Protein 6BN0 (pdb70)

Sequence (311 aa):
QPYNPCKPQEVIDTKCMGPKDCLYPNPDSCTTYIQCVPLDEVGNAKPVVKPCPKGLQWNDNVGKKWCDYPNLSTCPVKTQPYNPCKPQEVIDTKCMMGPKDCLYPNPDSCTTYIQCVPLDEVGNNAKPVVKPCPKGLQWNDNVGKKWCDYPNLSTCPVQPYNPCKPQEVIDTKCMGPKDCLYPNPDSCTTYIQCVPLDEVGNAKPVVKPCPKGLQWNDNVGKKWCDYPNLSTCPVKTPYNPCKPQEVIDTKCMMGPKDCLYPNPDSCTTYIQCVPLDEVGNAKPVVKPCPKGLQWNDNVGKKWCDYPNLSTCPV

Structure (mmCIF, N/CA/C/O backbone):
data_6BN0
#
_entry.id   6BN0
#
_cell.length_a   39.864
_cell.length_b   41.081
_cell.length_c   121.365
_cell.angle_alpha   90.000
_cell.angle_beta   97.870
_cell.angle_gamma   90.000
#
_symmetry.space_group_name_H-M   'P 1 21 1'
#
loop_
_entity.id
_entity.type
_entity.pdbx_description
1 polymer 'Race-specific elicitor A4'
2 branched 2-acetamido-2-deoxy-beta-D-glucopyranose-(1-4)-2-acetamido-2-deoxy-beta-D-glucopyranose-(1-4)-2-acetamido-2-deoxy-beta-D-glucopyranose-(1-4)-2-acetamido-2-deoxy-beta-D-glucopyranose-(1-4)-2-acetamido-2-deoxy-beta-D-glucopyranose-(1-4)-2-acetamido-2-deoxy-beta-D-glucopyranose
3 non-polymer 'CHLORIDE ION'
4 water water
#
loop_
_atom_site.group_PDB
_atom_site.id
_atom_site.type_symbol
_atom_site.label_atom_id
_atom_site.label_alt_id
_atom_site.label_comp_id
_atom_site.label_asym_id
_atom_site.label_entity_id
_atom_site.label_seq_id
_atom_site.pdbx_PDB_ins_code
_atom_site.Cartn_x
_atom_site.Cartn_y
_atom_site.Cartn_z
_atom_site.occupancy
_atom_site.B_iso_or_equiv
_atom_site.auth_seq_id
_atom_site.auth_comp_id
_atom_site.auth_asym_id
_atom_site.auth_atom_id
_atom_site.pdbx_PDB_model_num
ATOM 1 N N . GLN A 1 1 ? 15.556 -10.729 -26.163 1.00 98.63 35 GLN A N 1
ATOM 2 C CA . GLN A 1 1 ? 15.749 -9.725 -25.123 1.00 90.92 35 GLN A CA 1
ATOM 3 C C . GLN A 1 1 ? 14.738 -8.551 -25.253 1.00 78.45 35 GLN A C 1
ATOM 4 O O . GLN A 1 1 ? 14.022 -8.260 -24.297 1.00 86.26 35 GLN A O 1
ATOM 10 N N . PRO A 1 2 ? 14.645 -7.891 -26.411 1.00 63.28 36 PRO A N 1
ATOM 11 C CA . PRO A 1 2 ? 13.590 -6.890 -26.595 1.00 53.42 36 PRO A CA 1
ATOM 12 C C . PRO A 1 2 ? 12.280 -7.510 -27.065 1.00 41.40 36 PRO A C 1
ATOM 13 O O . PRO A 1 2 ? 12.230 -8.627 -27.590 1.00 40.45 36 PRO A O 1
ATOM 17 N N . TYR A 1 3 ? 11.210 -6.751 -26.856 1.00 36.38 37 TYR A N 1
ATOM 18 C CA . TYR A 1 3 ? 9.901 -7.121 -27.372 1.00 33.76 37 TYR A CA 1
ATOM 19 C C . TYR A 1 3 ? 9.987 -7.332 -28.877 1.00 36.12 37 TYR A C 1
ATOM 20 O O . TYR A 1 3 ? 10.564 -6.515 -29.587 1.00 37.85 37 TYR A O 1
ATOM 29 N N . ASN A 1 4 ? 9.436 -8.438 -29.375 1.00 30.69 38 ASN A N 1
ATOM 30 C CA . ASN A 1 4 ? 9.614 -8.796 -30.788 1.00 30.24 38 ASN A CA 1
ATOM 31 C C . ASN A 1 4 ? 8.414 -9.593 -31.287 1.00 31.18 38 ASN A C 1
ATOM 32 O O . ASN A 1 4 ? 8.342 -10.817 -31.096 1.00 32.30 38 ASN A O 1
ATOM 37 N N . PRO A 1 5 ? 7.437 -8.931 -31.905 1.00 26.08 39 PRO A N 1
ATOM 38 C CA . PRO A 1 5 ? 6.207 -9.616 -32.336 1.00 26.39 39 PRO A CA 1
ATOM 39 C C . PRO A 1 5 ? 6.287 -10.188 -33.747 1.00 28.87 39 PRO A C 1
ATOM 40 O O . PRO A 1 5 ? 5.248 -10.582 -34.287 1.00 28.75 39 PRO A O 1
ATOM 44 N N . CYS A 1 6 ? 7.474 -10.205 -34.351 1.00 29.06 40 CYS A N 1
ATOM 45 C CA . CYS A 1 6 ? 7.664 -10.625 -35.755 1.00 33.01 40 CYS A CA 1
ATOM 46 C C . CYS A 1 6 ? 7.483 -12.128 -35.850 1.00 30.63 40 CYS A C 1
ATOM 47 O O . CYS A 1 6 ? 8.357 -12.894 -35.448 1.00 35.24 40 CYS A O 1
ATOM 50 N N . LYS A 1 7 ? 6.340 -12.574 -36.342 1.00 30.54 41 LYS A N 1
ATOM 51 C CA . LYS A 1 7 ? 6.108 -14.019 -36.413 1.00 30.45 41 LYS A CA 1
ATOM 52 C C . LYS A 1 7 ? 6.923 -14.646 -37.535 1.00 34.73 41 LYS A C 1
ATOM 53 O O . LYS A 1 7 ? 6.831 -14.208 -38.684 1.00 30.44 41 LYS A O 1
ATOM 59 N N . PRO A 1 8 ? 7.710 -15.672 -37.241 1.00 35.65 42 PRO A N 1
ATOM 60 C CA . PRO A 1 8 ? 8.625 -16.240 -38.240 1.00 37.23 42 PRO A CA 1
ATOM 61 C C . PRO A 1 8 ? 7.973 -16.648 -39.552 1.00 37.72 42 PRO A C 1
ATOM 62 O O . PRO A 1 8 ? 8.552 -16.435 -40.618 1.00 36.29 42 PRO A O 1
ATOM 66 N N . GLN A 1 9 ? 6.802 -17.284 -39.498 1.00 39.87 43 GLN A N 1
ATOM 67 C CA . GLN A 1 9 ? 6.158 -17.714 -40.729 1.00 44.17 43 GLN A CA 1
ATOM 68 C C . GLN A 1 9 ? 5.765 -16.519 -41.580 1.00 38.67 43 GLN A C 1
ATOM 69 O O . GLN A 1 9 ? 5.786 -16.592 -42.820 1.00 39.01 43 GLN A O 1
ATOM 75 N N . GLU A 1 10 ? 5.340 -15.431 -40.932 1.00 32.93 44 GLU A N 1
ATOM 76 C CA . GLU A 1 10 ? 5.025 -14.221 -41.687 1.00 35.01 44 GLU A CA 1
ATOM 77 C C . GLU A 1 10 ? 6.285 -13.676 -42.332 1.00 35.63 44 GLU A C 1
ATOM 78 O O . GLU A 1 10 ? 6.267 -13.259 -43.497 1.00 36.06 44 GLU A O 1
ATOM 84 N N . VAL A 1 11 ? 7.413 -13.761 -41.624 1.00 31.41 45 VAL A N 1
ATOM 85 C CA . VAL A 1 11 ? 8.662 -13.262 -42.189 1.00 33.91 45 VAL A CA 1
ATOM 86 C C . VAL A 1 11 ? 9.095 -14.120 -43.373 1.00 38.04 45 VAL A C 1
ATOM 87 O O . VAL A 1 11 ? 9.454 -13.603 -44.436 1.00 39.67 45 VAL A O 1
ATOM 91 N N . ILE A 1 12 ? 9.024 -15.444 -43.227 1.00 34.04 46 ILE A N 1
ATOM 92 C CA . ILE A 1 12 ? 9.448 -16.343 -44.295 1.00 39.36 46 ILE A CA 1
ATOM 93 C C . ILE A 1 12 ? 8.537 -16.206 -45.516 1.00 41.01 46 ILE A C 1
ATOM 94 O O . ILE A 1 12 ? 8.990 -16.275 -46.662 1.00 47.44 46 ILE A O 1
ATOM 99 N N . ASP A 1 13 ? 7.237 -16.067 -45.294 1.00 39.37 47 ASP A N 1
ATOM 100 C CA . ASP A 1 13 ? 6.291 -16.135 -46.395 1.00 42.20 47 ASP A CA 1
ATOM 101 C C . ASP A 1 13 ? 6.322 -14.864 -47.230 1.00 43.23 47 ASP A C 1
ATOM 102 O O . ASP A 1 13 ? 6.317 -14.924 -48.463 1.00 44.11 47 ASP A O 1
ATOM 107 N N . THR A 1 14 ? 6.337 -13.700 -46.575 1.00 35.51 48 THR A N 1
ATOM 108 C CA . THR A 1 14 ? 6.193 -12.428 -47.264 1.00 39.81 48 THR A CA 1
ATOM 109 C C . THR A 1 14 ? 7.518 -11.744 -47.526 1.00 39.24 48 THR A C 1
ATOM 110 O O . THR A 1 14 ? 7.570 -10.839 -48.367 1.00 40.23 48 THR A O 1
ATOM 114 N N . LYS A 1 15 ? 8.571 -12.155 -46.812 1.00 35.11 49 LYS A N 1
ATOM 115 C CA . LYS A 1 15 ? 9.874 -11.488 -46.801 1.00 36.46 49 LYS A CA 1
ATOM 116 C C . LYS A 1 15 ? 9.732 -10.020 -46.396 1.00 34.38 49 LYS A C 1
ATOM 117 O O . LYS A 1 15 ? 10.623 -9.208 -46.675 1.00 38.67 49 LYS A O 1
ATOM 123 N N . CYS A 1 16 ? 8.617 -9.697 -45.738 1.00 35.45 50 CYS A N 1
ATOM 124 C CA . CYS A 1 16 ? 8.281 -8.348 -45.262 1.00 33.52 50 CYS A CA 1
ATOM 125 C C . CYS A 1 16 ? 8.332 -7.305 -46.380 1.00 33.39 50 CYS A C 1
ATOM 126 O O . CYS A 1 16 ? 8.588 -6.119 -46.130 1.00 32.92 50 CYS A O 1
ATOM 129 N N . MET A 1 17 ? 8.038 -7.736 -47.612 1.00 30.10 51 MET A N 1
ATOM 130 C CA . MET A 1 17 ? 8.185 -6.910 -48.803 1.00 34.35 51 MET A CA 1
ATOM 131 C C . MET A 1 17 ? 6.945 -6.092 -49.146 1.00 36.42 51 MET A C 1
ATOM 132 O O . MET A 1 17 ? 7.083 -4.986 -49.674 1.00 40.53 51 MET A O 1
ATOM 137 N N . GLY A 1 18 ? 5.755 -6.608 -48.894 1.00 29.39 52 GLY A N 1
ATOM 138 C CA . GLY A 1 18 ? 4.531 -5.966 -49.333 1.00 31.20 52 GLY A CA 1
ATOM 139 C C . GLY A 1 18 ? 4.072 -4.861 -48.383 1.00 35.26 52 GLY A C 1
ATOM 140 O O . GLY A 1 18 ? 4.580 -4.685 -47.274 1.00 33.29 52 GLY A O 1
ATOM 141 N N . PRO A 1 19 ? 3.086 -4.089 -48.843 1.00 35.19 53 PRO A N 1
ATOM 142 C CA . PRO A 1 19 ? 2.700 -2.848 -48.133 1.00 29.41 53 PRO A CA 1
ATOM 143 C C . PRO A 1 19 ? 2.029 -3.087 -46.808 1.00 29.35 53 PRO A C 1
ATOM 144 O O . PRO A 1 19 ? 1.950 -2.142 -46.006 1.00 31.66 53 PRO A O 1
ATOM 148 N N . LYS A 1 20 ? 1.529 -4.304 -46.544 1.00 31.45 54 LYS A N 1
ATOM 149 C CA . LYS A 1 20 ? 0.966 -4.626 -45.229 1.00 31.78 54 LYS A CA 1
ATOM 150 C C . LYS A 1 20 ? 1.719 -5.737 -44.496 1.00 31.34 54 LYS A C 1
ATOM 151 O O . LYS A 1 20 ? 1.213 -6.255 -43.492 1.00 32.94 54 LYS A O 1
ATOM 157 N N . ASP A 1 21 ? 2.909 -6.104 -44.942 1.00 28.74 55 ASP A N 1
ATOM 158 C CA . ASP A 1 21 ? 3.584 -7.299 -44.454 1.00 29.44 55 ASP A CA 1
ATOM 159 C C . ASP A 1 21 ? 4.415 -6.987 -43.211 1.00 29.13 55 ASP A C 1
ATOM 160 O O . ASP A 1 21 ? 5.194 -6.028 -43.202 1.00 28.82 55 ASP A O 1
ATOM 165 N N . CYS A 1 22 ? 4.305 -7.842 -42.181 1.00 27.46 56 CYS A N 1
ATOM 166 C CA . CYS A 1 22 ? 5.184 -7.772 -41.012 1.00 29.16 56 CYS A CA 1
ATOM 167 C C . CYS A 1 22 ? 5.033 -6.452 -40.259 1.00 27.50 56 CYS A C 1
ATOM 168 O O . CYS A 1 22 ? 6.023 -5.897 -39.780 1.00 31.53 56 CYS A O 1
ATOM 171 N N . LEU A 1 23 ? 3.803 -5.941 -40.165 1.00 30.48 57 LEU A N 1
ATOM 172 C CA . LEU A 1 23 ? 3.498 -4.727 -39.399 1.00 28.01 57 LEU A CA 1
ATOM 173 C C . LEU A 1 23 ? 2.615 -5.081 -38.220 1.00 27.21 57 LEU A C 1
ATOM 174 O O . LEU A 1 23 ? 1.581 -5.738 -38.395 1.00 23.71 57 LEU A O 1
ATOM 179 N N . TYR A 1 24 ? 2.989 -4.608 -37.023 1.00 25.25 58 TYR A N 1
ATOM 180 C CA . TYR A 1 24 ? 2.359 -5.053 -35.782 1.00 22.63 58 TYR A CA 1
ATOM 181 C C . TYR A 1 24 ? 2.127 -3.860 -34.868 1.00 21.46 58 TYR A C 1
ATOM 182 O O . TYR A 1 24 ? 2.804 -2.833 -34.998 1.00 23.91 58 TYR A O 1
ATOM 191 N N . PRO A 1 25 ? 1.212 -3.978 -33.909 1.00 26.31 59 PRO A N 1
ATOM 192 C CA . PRO A 1 25 ? 1.050 -2.883 -32.943 1.00 26.05 59 PRO A CA 1
ATOM 193 C C . PRO A 1 25 ? 2.315 -2.716 -32.108 1.00 33.12 59 PRO A C 1
ATOM 194 O O . PRO A 1 25 ? 3.043 -3.683 -31.840 1.00 32.06 59 PRO A O 1
ATOM 198 N N . ASN A 1 26 ? 2.560 -1.477 -31.667 1.00 26.92 60 ASN A N 1
ATOM 199 C CA . ASN A 1 26 ? 3.552 -1.231 -30.632 1.00 31.21 60 ASN A CA 1
ATOM 200 C C . ASN A 1 26 ? 2.845 -1.190 -29.275 1.00 31.19 60 ASN A C 1
ATOM 201 O O . ASN A 1 26 ? 2.003 -0.301 -29.069 1.00 34.32 60 ASN A O 1
ATOM 206 N N . PRO A 1 27 ? 3.134 -2.093 -28.324 1.00 36.01 61 PRO A N 1
ATOM 207 C CA . PRO A 1 27 ? 2.420 -2.051 -27.030 1.00 39.67 61 PRO A CA 1
ATOM 208 C C . PRO A 1 27 ? 2.558 -0.745 -26.280 1.00 40.98 61 PRO A C 1
ATOM 209 O O . PRO A 1 27 ? 1.687 -0.430 -25.458 1.00 50.06 61 PRO A O 1
ATOM 213 N N . ASP A 1 28 ? 3.643 0.000 -26.490 1.00 36.58 62 ASP A N 1
ATOM 214 C CA . ASP A 1 28 ? 3.871 1.204 -25.695 1.00 48.79 62 ASP A CA 1
ATOM 215 C C . ASP A 1 28 ? 3.049 2.395 -26.162 1.00 36.31 62 ASP A C 1
ATOM 216 O O . ASP A 1 28 ? 2.878 3.363 -25.402 1.00 38.52 62 ASP A O 1
ATOM 221 N N . SER A 1 29 ? 2.554 2.371 -27.399 1.00 33.00 63 SER A N 1
ATOM 222 C CA . SER A 1 29 ? 2.057 3.628 -27.924 1.00 35.19 63 SER A CA 1
ATOM 223 C C . SER A 1 29 ? 1.156 3.357 -29.123 1.00 35.32 63 SER A C 1
ATOM 224 O O . SER A 1 29 ? 1.390 2.425 -29.879 1.00 32.58 63 SER A O 1
ATOM 227 N N . CYS A 1 30 ? 0.084 4.134 -29.221 1.00 35.95 64 CYS A N 1
ATOM 228 C CA . CYS A 1 30 ? -0.881 4.011 -30.301 1.00 30.29 64 CYS A CA 1
ATOM 229 C C . CYS A 1 30 ? -0.492 4.799 -31.544 1.00 32.30 64 CYS A C 1
ATOM 230 O O . CYS A 1 30 ? -1.134 4.644 -32.573 1.00 32.59 64 CYS A O 1
ATOM 233 N N . THR A 1 31 ? 0.509 5.662 -31.461 1.00 32.72 65 THR A N 1
ATOM 234 C CA . THR A 1 31 ? 0.890 6.480 -32.620 1.00 32.00 65 THR A CA 1
ATOM 235 C C . THR A 1 31 ? 2.148 5.958 -33.307 1.00 26.96 65 THR A C 1
ATOM 236 O O . THR A 1 31 ? 2.807 6.693 -34.029 1.00 30.06 65 THR A O 1
ATOM 240 N N . THR A 1 32 ? 2.521 4.714 -33.042 1.00 26.07 66 THR A N 1
ATOM 241 C CA . THR A 1 32 ? 3.650 4.081 -33.692 1.00 28.62 66 THR A CA 1
ATOM 242 C C . THR A 1 32 ? 3.215 2.667 -34.021 1.00 27.36 66 THR A C 1
ATOM 243 O O . THR A 1 32 ? 2.119 2.237 -33.648 1.00 26.85 66 THR A O 1
ATOM 247 N N . TYR A 1 33 ? 4.054 1.965 -34.782 1.00 28.56 67 TYR A N 1
ATOM 248 C CA . TYR A 1 33 ? 3.820 0.550 -35.035 1.00 24.61 67 TYR A CA 1
ATOM 249 C C . TYR A 1 33 ? 5.196 -0.104 -35.120 1.00 26.18 67 TYR A C 1
ATOM 250 O O . TYR A 1 33 ? 6.226 0.579 -35.080 1.00 26.56 67 TYR A O 1
ATOM 259 N N . ILE A 1 34 ? 5.220 -1.434 -35.203 1.00 24.64 68 ILE A N 1
ATOM 260 C CA . ILE A 1 34 ? 6.469 -2.184 -35.288 1.00 23.02 68 ILE A CA 1
ATOM 261 C C . ILE A 1 34 ? 6.529 -2.798 -36.684 1.00 26.14 68 ILE A C 1
ATOM 262 O O . ILE A 1 34 ? 5.556 -3.412 -37.144 1.00 27.40 68 ILE A O 1
ATOM 267 N N . GLN A 1 35 ? 7.656 -2.596 -37.363 1.00 29.37 69 GLN A N 1
ATOM 268 C CA . GLN A 1 35 ? 7.928 -3.176 -38.676 1.00 27.20 69 GLN A CA 1
ATOM 269 C C . GLN A 1 35 ? 9.140 -4.095 -38.544 1.00 26.73 69 GLN A C 1
ATOM 270 O O . GLN A 1 35 ? 10.129 -3.744 -37.882 1.00 28.73 69 GLN A O 1
ATOM 276 N N . CYS A 1 36 ? 9.045 -5.282 -39.120 1.00 29.36 70 CYS A N 1
ATOM 277 C CA . CYS A 1 36 ? 10.086 -6.300 -38.987 1.00 31.86 70 CYS A CA 1
ATOM 278 C C . CYS A 1 36 ? 11.059 -6.234 -40.165 1.00 31.49 70 CYS A C 1
ATOM 279 O O . CYS A 1 36 ? 10.638 -6.137 -41.315 1.00 29.64 70 CYS A O 1
ATOM 282 N N . VAL A 1 37 ? 12.351 -6.289 -39.876 1.00 27.98 71 VAL A N 1
ATOM 283 C CA . VAL A 1 37 ? 13.369 -6.328 -40.917 1.00 36.96 71 VAL A CA 1
ATOM 284 C C . VAL A 1 37 ? 13.954 -7.735 -40.926 1.00 36.23 71 VAL A C 1
ATOM 285 O O . VAL A 1 37 ? 14.595 -8.141 -39.952 1.00 37.30 71 VAL A O 1
ATOM 289 N N . PRO A 1 38 ? 13.793 -8.503 -42.002 1.00 32.72 72 PRO A N 1
ATOM 290 C CA . PRO A 1 38 ? 14.341 -9.874 -42.011 1.00 33.61 72 PRO A CA 1
ATOM 291 C C . PRO A 1 38 ? 15.841 -9.886 -41.796 1.00 43.75 72 PRO A C 1
ATOM 292 O O . PRO A 1 38 ? 16.561 -9.041 -42.317 1.00 49.01 72 PRO A O 1
ATOM 296 N N . LEU A 1 39 ? 16.315 -10.837 -40.990 1.00 47.52 73 LEU A N 1
ATOM 297 C CA . LEU A 1 39 ? 17.742 -10.969 -40.743 1.00 50.17 73 LEU A CA 1
ATOM 298 C C . LEU A 1 39 ? 18.343 -12.205 -41.376 1.00 53.90 73 LEU A C 1
ATOM 299 O O . LEU A 1 39 ? 19.567 -12.274 -41.511 1.00 58.00 73 LEU A O 1
ATOM 304 N N . ASP A 1 40 ? 17.521 -13.165 -41.778 1.00 56.52 74 ASP A N 1
ATOM 305 C CA . ASP A 1 40 ? 18.016 -14.405 -42.362 1.00 60.77 74 ASP A CA 1
ATOM 306 C C . ASP A 1 40 ? 16.858 -15.116 -43.050 1.00 57.19 74 ASP A C 1
ATOM 307 O O . ASP A 1 40 ? 15.717 -14.642 -43.052 1.00 61.58 74 ASP A O 1
ATOM 312 N N . GLU A 1 41 ? 17.160 -16.295 -43.588 1.00 61.24 75 GLU A N 1
ATOM 313 C CA . GLU A 1 41 ? 16.211 -17.089 -44.352 1.00 67.55 75 GLU A CA 1
ATOM 314 C C . GLU A 1 41 ? 15.228 -17.862 -43.481 1.00 68.80 75 GLU A C 1
ATOM 315 O O . GLU A 1 41 ? 14.253 -18.398 -44.012 1.00 75.94 75 GLU A O 1
ATOM 321 N N . VAL A 1 42 ? 15.462 -17.947 -42.171 1.00 61.96 76 VAL A N 1
ATOM 322 C CA . VAL A 1 42 ? 14.703 -18.842 -41.309 1.00 59.46 76 VAL A CA 1
ATOM 323 C C . VAL A 1 42 ? 13.670 -18.088 -40.478 1.00 61.00 76 VAL A C 1
ATOM 324 O O . VAL A 1 42 ? 13.088 -18.659 -39.554 1.00 64.05 76 VAL A O 1
ATOM 328 N N . GLY A 1 43 ? 13.416 -16.825 -40.796 1.00 50.34 77 GLY A N 1
ATOM 329 C CA . GLY A 1 43 ? 12.301 -16.119 -40.209 1.00 45.83 77 GLY A CA 1
ATOM 330 C C . GLY A 1 43 ? 12.655 -15.184 -39.078 1.00 42.58 77 GLY A C 1
ATOM 331 O O . GLY A 1 43 ? 11.752 -14.554 -38.517 1.00 46.96 77 GLY A O 1
ATOM 332 N N . ASN A 1 44 ? 13.929 -15.062 -38.724 1.00 43.56 78 ASN A N 1
ATOM 333 C CA . ASN A 1 44 ? 14.308 -14.108 -37.693 1.00 48.67 78 ASN A CA 1
ATOM 334 C C . ASN A 1 44 ? 14.317 -12.702 -38.256 1.00 44.14 78 ASN A C 1
ATOM 335 O O . ASN A 1 44 ? 14.633 -12.482 -39.426 1.00 49.88 78 ASN A O 1
ATOM 340 N N . ALA A 1 45 ? 13.940 -11.743 -37.418 1.00 40.99 79 ALA A N 1
ATOM 341 C CA . ALA A 1 45 ? 13.782 -10.381 -37.872 1.00 34.19 79 ALA A CA 1
ATOM 342 C C . ALA A 1 45 ? 14.029 -9.424 -36.724 1.00 40.10 79 ALA A C 1
ATOM 343 O O . ALA A 1 45 ? 13.882 -9.773 -35.542 1.00 37.98 79 ALA A O 1
ATOM 345 N N . LYS A 1 46 ? 14.467 -8.232 -37.097 1.00 39.29 80 LYS A N 1
ATOM 346 C CA . LYS A 1 46 ? 14.696 -7.159 -36.147 1.00 43.94 80 LYS A CA 1
ATOM 347 C C . LYS A 1 46 ? 13.439 -6.306 -36.100 1.00 34.33 80 LYS A C 1
ATOM 348 O O . LYS A 1 46 ? 12.973 -5.860 -37.161 1.00 34.12 80 LYS A O 1
ATOM 354 N N . PRO A 1 47 ? 12.819 -6.130 -34.937 1.00 33.63 81 PRO A N 1
ATOM 355 C CA . PRO A 1 47 ? 11.663 -5.230 -34.838 1.00 33.44 81 PRO A CA 1
ATOM 356 C C . PRO A 1 47 ? 12.112 -3.780 -34.819 1.00 30.38 81 PRO A C 1
ATOM 357 O O . PRO A 1 47 ? 13.072 -3.426 -34.138 1.00 38.05 81 PRO A O 1
ATOM 361 N N . VAL A 1 48 ? 11.426 -2.934 -35.594 1.00 29.30 82 VAL A N 1
ATOM 362 C CA . VAL A 1 48 ? 11.762 -1.519 -35.698 1.00 30.18 82 VAL A CA 1
ATOM 363 C C . VAL A 1 48 ? 10.530 -0.693 -35.361 1.00 29.51 82 VAL A C 1
ATOM 364 O O . VAL A 1 48 ? 9.453 -0.912 -35.943 1.00 28.80 82 VAL A O 1
ATOM 368 N N . VAL A 1 49 ? 10.685 0.275 -34.445 1.00 31.49 83 VAL A N 1
ATOM 369 C CA . VAL A 1 49 ? 9.559 1.144 -34.118 1.00 29.53 83 VAL A CA 1
ATOM 370 C C . VAL A 1 49 ? 9.460 2.232 -35.160 1.00 26.44 83 VAL A C 1
ATOM 371 O O . VAL A 1 49 ? 10.452 2.922 -35.431 1.00 29.05 83 VAL A O 1
ATOM 375 N N . LYS A 1 50 ? 8.243 2.410 -35.740 1.00 27.52 84 LYS A N 1
ATOM 376 C CA . LYS A 1 50 ? 8.008 3.355 -36.854 1.00 26.30 84 LYS A CA 1
ATOM 377 C C . LYS A 1 50 ? 6.895 4.357 -36.515 1.00 32.51 84 LYS A C 1
ATOM 378 O O . LYS A 1 50 ? 5.893 3.983 -35.899 1.00 28.23 84 LYS A O 1
ATOM 384 N N . PRO A 1 51 ? 7.013 5.621 -36.909 1.00 31.24 85 PRO A N 1
ATOM 385 C CA . PRO A 1 51 ? 5.997 6.600 -36.485 1.00 28.70 85 PRO A CA 1
ATOM 386 C C . PRO A 1 51 ? 4.779 6.643 -37.403 1.00 31.55 85 PRO A C 1
ATOM 387 O O . PRO A 1 51 ? 4.879 6.511 -38.624 1.00 29.40 85 PRO A O 1
ATOM 391 N N . CYS A 1 52 ? 3.610 6.887 -36.820 1.00 25.43 86 CYS A N 1
ATOM 392 C CA . CYS A 1 52 ? 2.461 7.327 -37.622 1.00 28.30 86 CYS A CA 1
ATOM 393 C C . CYS A 1 52 ? 2.551 8.830 -37.896 1.00 31.58 86 CYS A C 1
ATOM 394 O O . CYS A 1 52 ? 3.255 9.562 -37.188 1.00 28.45 86 CYS A O 1
ATOM 397 N N . PRO A 1 53 ? 1.888 9.319 -38.953 1.00 26.60 87 PRO A N 1
ATOM 398 C CA . PRO A 1 53 ? 1.845 10.768 -39.179 1.00 32.40 87 PRO A CA 1
ATOM 399 C C . PRO A 1 53 ? 1.066 11.420 -38.060 1.00 34.30 87 PRO A C 1
ATOM 400 O O . PRO A 1 53 ? 0.349 10.748 -37.332 1.00 30.97 87 PRO A O 1
ATOM 404 N N . LYS A 1 54 ? 1.254 12.738 -37.919 1.00 30.05 88 LYS A N 1
ATOM 405 C CA . LYS A 1 54 ? 0.547 13.533 -36.930 1.00 29.62 88 LYS A CA 1
ATOM 406 C C . LYS A 1 54 ? -0.947 13.258 -36.947 1.00 32.28 88 LYS A C 1
ATOM 407 O O . LYS A 1 54 ? -1.589 13.330 -37.999 1.00 28.99 88 LYS A O 1
ATOM 413 N N . GLY A 1 55 ? -1.504 12.945 -35.773 1.00 27.42 89 GLY A N 1
ATOM 414 C CA . GLY A 1 55 ? -2.946 12.821 -35.623 1.00 29.24 89 GLY A CA 1
ATOM 415 C C . GLY A 1 55 ? -3.486 11.408 -35.822 1.00 31.00 89 GLY A C 1
ATOM 416 O O . GLY A 1 55 ? -4.664 11.159 -35.531 1.00 32.57 89 GLY A O 1
ATOM 417 N N . LEU A 1 56 ? -2.670 10.488 -36.312 1.00 25.77 90 LEU A N 1
ATOM 418 C CA . LEU A 1 56 ? -3.119 9.158 -36.703 1.00 26.46 90 LEU A CA 1
ATOM 419 C C . LEU A 1 56 ? -2.662 8.115 -35.696 1.00 29.30 90 LEU A C 1
ATOM 420 O O . LEU A 1 56 ? -1.696 8.312 -34.942 1.00 28.66 90 LEU A O 1
ATOM 425 N N . GLN A 1 57 ? -3.352 6.986 -35.724 1.00 24.47 91 GLN A N 1
ATOM 426 C CA . GLN A 1 57 ? -3.075 5.901 -34.787 1.00 28.93 91 GLN A CA 1
ATOM 427 C C . GLN A 1 57 ? -3.108 4.580 -35.546 1.00 32.02 91 GLN A C 1
ATOM 428 O O . GLN A 1 57 ? -3.779 4.473 -36.578 1.00 32.77 91 GLN A O 1
ATOM 434 N N . TRP A 1 58 ? -2.358 3.591 -35.038 1.00 23.80 92 TRP A N 1
ATOM 435 C CA . TRP A 1 58 ? -2.232 2.299 -35.712 1.00 23.41 92 TRP A CA 1
ATOM 436 C C . TRP A 1 58 ? -3.598 1.625 -35.837 1.00 32.63 92 TRP A C 1
ATOM 437 O O . TRP A 1 58 ? -4.342 1.523 -34.854 1.00 29.43 92 TRP A O 1
ATOM 448 N N . ASN A 1 59 ? -3.895 1.107 -37.032 1.00 28.67 93 ASN A N 1
ATOM 449 C CA . ASN A 1 59 ? -5.095 0.302 -37.297 1.00 29.44 93 ASN A CA 1
ATOM 450 C C . ASN A 1 59 ? -4.631 -1.118 -37.654 1.00 29.69 93 ASN A C 1
ATOM 451 O O . ASN A 1 59 ? -4.230 -1.398 -38.792 1.00 28.32 93 ASN A O 1
ATOM 456 N N . ASP A 1 60 ? -4.675 -2.008 -36.671 1.00 28.31 94 ASP A N 1
ATOM 457 C CA . ASP A 1 60 ? -4.193 -3.379 -36.811 1.00 28.10 94 ASP A CA 1
ATOM 458 C C . ASP A 1 60 ? -5.212 -4.299 -37.452 1.00 27.39 94 ASP A C 1
ATOM 459 O O . ASP A 1 60 ? -4.968 -5.510 -37.531 1.00 29.29 94 ASP A O 1
ATOM 464 N N . ASN A 1 61 ? -6.362 -3.787 -37.873 1.00 30.47 95 ASN A N 1
ATOM 465 C CA . ASN A 1 61 ? -7.395 -4.669 -38.414 1.00 32.93 95 ASN A CA 1
ATOM 466 C C . ASN A 1 61 ? -6.940 -5.352 -39.709 1.00 29.63 95 ASN A C 1
ATOM 467 O O . ASN A 1 61 ? -6.151 -4.815 -40.489 1.00 30.39 95 ASN A O 1
ATOM 472 N N . VAL A 1 62 ? -7.470 -6.548 -39.939 1.00 38.27 96 VAL A N 1
ATOM 473 C CA . VAL A 1 62 ? -7.203 -7.264 -41.177 1.00 40.73 96 VAL A CA 1
ATOM 474 C C . VAL A 1 62 ? -7.546 -6.381 -42.364 1.00 38.20 96 VAL A C 1
ATOM 475 O O . VAL A 1 62 ? -8.606 -5.746 -42.404 1.00 43.03 96 VAL A O 1
ATOM 479 N N . GLY A 1 63 ? -6.647 -6.326 -43.331 1.00 35.69 97 GLY A N 1
ATOM 480 C CA . GLY A 1 63 ? -6.913 -5.536 -44.508 1.00 34.60 97 GLY A CA 1
ATOM 481 C C . GLY A 1 63 ? -6.575 -4.075 -44.363 1.00 34.64 97 GLY A C 1
ATOM 482 O O . GLY A 1 63 ? -6.650 -3.334 -45.362 1.00 36.72 97 GLY A O 1
ATOM 483 N N . LYS A 1 64 ? -6.201 -3.639 -43.159 1.00 32.19 98 LYS A N 1
ATOM 484 C CA . LYS A 1 64 ? -5.795 -2.269 -42.894 1.00 30.37 98 LYS A CA 1
ATOM 485 C C . LYS A 1 64 ? -4.273 -2.215 -42.725 1.00 27.43 98 LYS A C 1
ATOM 486 O O . LYS A 1 64 ? -3.558 -1.967 -43.698 1.00 27.68 98 LYS A O 1
ATOM 492 N N . LYS A 1 65 ? -3.781 -2.432 -41.512 1.00 26.61 99 LYS A N 1
ATOM 493 C CA . LYS A 1 65 ? -2.340 -2.447 -41.216 1.00 27.66 99 LYS A CA 1
ATOM 494 C C . LYS A 1 65 ? -1.728 -1.144 -41.656 1.00 27.51 99 LYS A C 1
ATOM 495 O O . LYS A 1 65 ? -0.759 -1.082 -42.428 1.00 28.35 99 LYS A O 1
ATOM 501 N N . TRP A 1 66 ? -2.355 -0.076 -41.204 1.00 24.91 100 TRP A N 1
ATOM 502 C CA . TRP A 1 66 ? -1.896 1.242 -41.563 1.00 24.70 100 TRP A CA 1
ATOM 503 C C . TRP A 1 66 ? -2.292 2.219 -40.467 1.00 25.09 100 TRP A C 1
ATOM 504 O O . TRP A 1 66 ? -3.093 1.907 -39.578 1.00 25.88 100 TRP A O 1
ATOM 515 N N . CYS A 1 67 ? -1.717 3.424 -40.538 1.00 23.17 101 CYS A N 1
ATOM 516 C CA . CYS A 1 67 ? -2.110 4.492 -39.625 1.00 20.75 101 CYS A CA 1
ATOM 517 C C . CYS A 1 67 ? -3.439 5.112 -40.058 1.00 27.27 101 CYS A C 1
ATOM 518 O O . CYS A 1 67 ? -3.694 5.292 -41.254 1.00 26.98 101 CYS A O 1
ATOM 521 N N . ASP A 1 68 ? -4.301 5.429 -39.091 1.00 24.65 102 ASP A N 1
ATOM 522 C CA . ASP A 1 68 ? -5.706 5.750 -39.396 1.00 27.42 102 ASP A CA 1
ATOM 523 C C . ASP A 1 68 ? -6.205 6.820 -38.440 1.00 25.13 102 ASP A C 1
ATOM 524 O O . ASP A 1 68 ? -5.535 7.144 -37.451 1.00 27.04 102 ASP A O 1
ATOM 529 N N . TYR A 1 69 ? -7.396 7.372 -38.733 1.00 25.15 103 TYR A N 1
ATOM 530 C CA . TYR A 1 69 ? -7.991 8.310 -37.788 1.00 28.81 103 TYR A CA 1
ATOM 531 C C . TYR A 1 69 ? -8.279 7.584 -36.480 1.00 31.69 103 TYR A C 1
ATOM 532 O O . TYR A 1 69 ? -8.649 6.387 -36.493 1.00 30.75 103 TYR A O 1
ATOM 541 N N . PRO A 1 70 ? -8.150 8.272 -35.340 1.00 32.14 104 PRO A N 1
ATOM 542 C CA . PRO A 1 70 ? -8.348 7.588 -34.035 1.00 30.87 104 PRO A CA 1
ATOM 543 C C . PRO A 1 70 ? -9.652 6.834 -33.895 1.00 31.82 104 PRO A C 1
ATOM 544 O O . PRO A 1 70 ? -9.641 5.715 -33.368 1.00 35.70 104 PRO A O 1
ATOM 548 N N . ASN A 1 71 ? -10.773 7.377 -34.368 1.00 38.66 105 ASN A N 1
ATOM 549 C CA . ASN A 1 71 ? -12.031 6.650 -34.250 1.00 42.72 105 ASN A CA 1
ATOM 550 C C . ASN A 1 71 ? -12.062 5.353 -35.061 1.00 39.08 105 ASN A C 1
ATOM 551 O O . ASN A 1 71 ? -12.968 4.546 -34.863 1.00 41.95 105 ASN A O 1
ATOM 556 N N . LEU A 1 72 ? -11.104 5.114 -35.953 1.00 39.71 106 LEU A N 1
ATOM 557 C CA . LEU A 1 72 ? -11.030 3.860 -36.685 1.00 37.83 106 LEU A CA 1
ATOM 558 C C . LEU A 1 72 ? -9.848 3.013 -36.261 1.00 37.67 106 LEU A C 1
ATOM 559 O O . LEU A 1 72 ? -9.654 1.928 -36.813 1.00 39.94 106 LEU A O 1
ATOM 564 N N . SER A 1 73 ? -9.052 3.476 -35.314 1.00 35.41 107 SER A N 1
ATOM 565 C CA . SER A 1 73 ? -7.846 2.754 -34.965 1.00 32.59 107 SER A CA 1
ATOM 566 C C . SER A 1 73 ? -8.165 1.638 -33.989 1.00 35.73 107 SER A C 1
ATOM 567 O O . SER A 1 73 ? -9.250 1.576 -33.417 1.00 35.50 107 SER A O 1
ATOM 570 N N . THR A 1 74 ? -7.179 0.774 -33.765 1.00 37.04 108 THR A N 1
ATOM 571 C CA . THR A 1 74 ? -7.304 -0.298 -32.788 1.00 29.01 108 THR A CA 1
ATOM 572 C C . THR A 1 74 ? -6.607 0.063 -31.458 1.00 31.94 108 THR A C 1
ATOM 573 O O . THR A 1 74 ? -6.305 -0.814 -30.644 1.00 34.55 108 THR A O 1
ATOM 577 N N . CYS A 1 75 ? -6.357 1.335 -31.220 1.00 30.58 109 CYS A N 1
ATOM 578 C CA . CYS A 1 75 ? -5.835 1.764 -29.935 1.00 29.80 109 CYS A CA 1
ATOM 579 C C . CYS A 1 75 ? -6.734 1.199 -28.827 1.00 39.11 109 CYS A C 1
ATOM 580 O O . CYS A 1 75 ? -7.964 1.318 -28.917 1.00 34.74 109 CYS A O 1
ATOM 583 N N . PRO A 1 76 ? -6.174 0.565 -27.794 1.00 41.96 110 PRO A N 1
ATOM 584 C CA . PRO A 1 76 ? -7.022 0.087 -26.690 1.00 44.85 110 PRO A CA 1
ATOM 585 C C . PRO A 1 76 ? -7.615 1.204 -25.858 1.00 43.18 110 PRO A C 1
ATOM 586 O O . PRO A 1 76 ? -8.545 0.942 -25.091 1.00 45.43 110 PRO A O 1
ATOM 590 N N . VAL A 1 77 ? -7.102 2.421 -25.953 1.00 40.05 111 VAL A N 1
ATOM 591 C CA . VAL A 1 77 ? -7.617 3.568 -25.196 1.00 44.21 111 VAL A CA 1
ATOM 592 C C . VAL A 1 77 ? -8.672 4.278 -26.036 1.00 48.47 111 VAL A C 1
ATOM 593 O O . VAL A 1 77 ? -8.350 4.836 -27.093 1.00 51.01 111 VAL A O 1
ATOM 597 N N . LYS A 1 78 ? -9.933 4.284 -25.570 1.00 45.33 112 LYS A N 1
ATOM 598 C CA . LYS A 1 78 ? -11.027 4.775 -26.408 1.00 55.33 112 LYS A CA 1
ATOM 599 C C . LYS A 1 78 ? -12.056 5.574 -25.604 1.00 69.88 112 LYS A C 1
ATOM 600 O O . LYS A 1 78 ? -11.944 5.752 -24.385 1.00 67.29 112 LYS A O 1
ATOM 606 N N . THR A 1 79 ? -13.108 5.990 -26.320 1.00 86.95 113 THR A N 1
ATOM 607 C CA . THR A 1 79 ? -14.243 6.824 -25.866 1.00 86.45 113 THR A CA 1
ATOM 608 C C . THR A 1 79 ? -13.779 8.254 -25.686 1.00 86.93 113 THR A C 1
ATOM 609 O O . THR A 1 79 ? -13.737 9.009 -26.661 1.00 82.79 113 THR A O 1
ATOM 613 N N . GLN B 1 1 ? 16.642 2.807 -70.536 1.00 85.58 35 GLN B N 1
ATOM 614 C CA . GLN B 1 1 ? 15.816 3.447 -71.561 1.00 87.87 35 GLN B CA 1
ATOM 615 C C . GLN B 1 1 ? 14.302 3.538 -71.258 1.00 79.73 35 GLN B C 1
ATOM 616 O O . GLN B 1 1 ? 13.692 4.560 -71.587 1.00 76.82 35 GLN B O 1
ATOM 622 N N . PRO B 1 2 ? 13.677 2.503 -70.679 1.00 68.92 36 PRO B N 1
ATOM 623 C CA . PRO B 1 2 ? 12.248 2.607 -70.377 1.00 60.83 36 PRO B CA 1
ATOM 624 C C . PRO B 1 2 ? 11.967 3.746 -69.403 1.00 56.35 36 PRO B C 1
ATOM 625 O O . PRO B 1 2 ? 12.864 4.292 -68.753 1.00 53.35 36 PRO B O 1
ATOM 629 N N . TYR B 1 3 ? 10.696 4.124 -69.330 1.00 58.33 37 TYR B N 1
ATOM 630 C CA . TYR B 1 3 ? 10.304 5.338 -68.624 1.00 52.82 37 TYR B CA 1
ATOM 631 C C . TYR B 1 3 ? 10.613 5.236 -67.125 1.00 50.58 37 TYR B C 1
ATOM 632 O O . TYR B 1 3 ? 10.315 4.218 -66.489 1.00 48.73 37 TYR B O 1
ATOM 641 N N . ASN B 1 4 ? 11.220 6.283 -66.565 1.00 47.02 38 ASN B N 1
ATOM 642 C CA . ASN B 1 4 ? 11.585 6.310 -65.145 1.00 44.88 38 ASN B CA 1
ATOM 643 C C . ASN B 1 4 ? 11.530 7.768 -64.701 1.00 44.13 38 ASN B C 1
ATOM 644 O O . ASN B 1 4 ? 12.475 8.540 -64.942 1.00 40.33 38 ASN B O 1
ATOM 649 N N . PRO B 1 5 ? 10.450 8.185 -64.043 1.00 38.56 39 PRO B N 1
ATOM 650 C CA . PRO B 1 5 ? 10.363 9.569 -63.578 1.00 34.20 39 PRO B CA 1
ATOM 651 C C . PRO B 1 5 ? 11.089 9.810 -62.258 1.00 31.85 39 PRO B C 1
ATOM 652 O O . PRO B 1 5 ? 11.079 10.948 -61.781 1.00 36.22 39 PRO B O 1
ATOM 656 N N . CYS B 1 6 ? 11.748 8.794 -61.676 1.00 32.45 40 CYS B N 1
ATOM 657 C CA . CYS B 1 6 ? 12.340 8.895 -60.335 1.00 33.84 40 CYS B CA 1
ATOM 658 C C . CYS B 1 6 ? 13.571 9.796 -60.364 1.00 37.94 40 CYS B C 1
ATOM 659 O O . CYS B 1 6 ? 14.629 9.358 -60.800 1.00 50.22 40 CYS B O 1
ATOM 662 N N . LYS B 1 7 ? 13.476 11.010 -59.835 1.00 31.33 41 LYS B N 1
ATOM 663 C CA . LYS B 1 7 ? 14.590 11.952 -59.916 1.00 31.01 41 LYS B CA 1
ATOM 664 C C . LYS B 1 7 ? 15.591 11.665 -58.813 1.00 36.56 41 LYS B C 1
ATOM 665 O O . LYS B 1 7 ? 15.206 11.624 -57.640 1.00 32.79 41 LYS B O 1
ATOM 671 N N . PRO B 1 8 ? 16.872 11.471 -59.133 1.00 35.25 42 PRO B N 1
ATOM 672 C CA . PRO B 1 8 ? 17.818 11.032 -58.101 1.00 38.45 42 PRO B CA 1
ATOM 673 C C . PRO B 1 8 ? 17.924 11.972 -56.923 1.00 42.02 42 PRO B C 1
ATOM 674 O O . PRO B 1 8 ? 18.104 11.517 -55.790 1.00 39.98 42 PRO B O 1
ATOM 678 N N . GLN B 1 9 ? 17.833 13.282 -57.147 1.00 40.32 43 GLN B N 1
ATOM 679 C CA . GLN B 1 9 ? 18.007 14.187 -56.020 1.00 37.90 43 GLN B CA 1
ATOM 680 C C . GLN B 1 9 ? 16.895 14.002 -55.012 1.00 35.13 43 GLN B C 1
ATOM 681 O O . GLN B 1 9 ? 17.137 14.037 -53.809 1.00 40.24 43 GLN B O 1
ATOM 687 N N . GLU B 1 10 ? 15.668 13.769 -55.489 1.00 33.14 44 GLU B N 1
ATOM 688 C CA . GLU B 1 10 ? 14.548 13.505 -54.590 1.00 35.36 44 GLU B CA 1
ATOM 689 C C . GLU B 1 10 ? 14.738 12.180 -53.832 1.00 32.54 44 GLU B C 1
ATOM 690 O O . GLU B 1 10 ? 14.514 12.117 -52.618 1.00 35.13 44 GLU B O 1
ATOM 696 N N . VAL B 1 11 ? 15.212 11.135 -54.507 1.00 29.67 45 VAL B N 1
ATOM 697 C CA . VAL B 1 11 ? 15.540 9.883 -53.818 1.00 34.32 45 VAL B CA 1
ATOM 698 C C . VAL B 1 11 ? 16.598 10.120 -52.740 1.00 35.31 45 VAL B C 1
ATOM 699 O O . VAL B 1 11 ? 16.494 9.604 -51.626 1.00 34.76 45 VAL B O 1
ATOM 703 N N . ILE B 1 12 ? 17.624 10.910 -53.059 1.00 32.73 46 ILE B N 1
ATOM 704 C CA . ILE B 1 12 ? 18.724 11.141 -52.138 1.00 39.69 46 ILE B CA 1
ATOM 705 C C . ILE B 1 12 ? 18.236 11.917 -50.924 1.00 42.45 46 ILE B C 1
ATOM 706 O O . ILE B 1 12 ? 18.550 11.574 -49.777 1.00 41.07 46 ILE B O 1
ATOM 711 N N . ASP B 1 13 ? 17.466 12.984 -51.154 1.00 37.29 47 ASP B N 1
ATOM 712 C CA . ASP B 1 13 ? 17.100 13.876 -50.055 1.00 40.30 47 ASP B CA 1
ATOM 713 C C . ASP B 1 13 ? 16.019 13.292 -49.145 1.00 36.57 47 ASP B C 1
ATOM 714 O O . ASP B 1 13 ? 15.983 13.617 -47.948 1.00 39.37 47 ASP B O 1
ATOM 719 N N . THR B 1 14 ? 15.146 12.434 -49.672 1.00 35.11 48 THR B N 1
ATOM 720 C CA . THR B 1 14 ? 14.040 11.914 -48.889 1.00 33.68 48 THR B CA 1
ATOM 721 C C . THR B 1 14 ? 14.151 10.436 -48.548 1.00 32.19 48 THR B C 1
ATOM 722 O O . THR B 1 14 ? 13.395 9.963 -47.689 1.00 33.47 48 THR B O 1
ATOM 726 N N . LYS B 1 15 ? 15.036 9.701 -49.214 1.00 35.60 49 LYS B N 1
ATOM 727 C CA . LYS B 1 15 ? 15.027 8.242 -49.174 1.00 39.86 49 LYS B CA 1
ATOM 728 C C . LYS B 1 15 ? 13.651 7.647 -49.496 1.00 33.91 49 LYS B C 1
ATOM 729 O O . LYS B 1 15 ? 13.349 6.519 -49.082 1.00 37.13 49 LYS B O 1
ATOM 735 N N . CYS B 1 16 ? 12.796 8.399 -50.201 1.00 26.96 50 CYS B N 1
ATOM 736 C CA . CYS B 1 16 ? 11.435 7.979 -50.539 1.00 30.82 50 CYS B CA 1
ATOM 737 C C . CYS B 1 16 ? 10.656 7.485 -49.312 1.00 33.63 50 CYS B C 1
ATOM 738 O O . CYS B 1 16 ? 9.746 6.657 -49.422 1.00 32.72 50 CYS B O 1
ATOM 741 N N . MET B 1 17 ? 10.964 8.061 -48.151 1.00 28.11 51 MET B N 1
ATOM 742 C CA A MET B 1 17 ? 10.375 7.626 -46.892 0.61 32.26 51 MET B CA 1
ATOM 743 C CA B MET B 1 17 ? 10.380 7.618 -46.889 0.39 32.33 51 MET B CA 1
ATOM 744 C C . MET B 1 17 ? 9.036 8.268 -46.572 1.00 31.60 51 MET B C 1
ATOM 745 O O . MET B 1 17 ? 8.178 7.629 -45.949 1.00 34.04 51 MET B O 1
ATOM 754 N N . GLY B 1 18 ? 8.853 9.530 -46.936 1.00 34.05 52 GLY B N 1
ATOM 755 C CA . GLY B 1 18 ? 7.728 10.291 -46.445 1.00 30.48 52 GLY B CA 1
ATOM 756 C C . GLY B 1 18 ? 6.450 10.018 -47.214 1.00 23.24 52 GLY B C 1
ATOM 757 O O . GLY B 1 18 ? 6.466 9.493 -48.326 1.00 23.99 52 GLY B O 1
ATOM 758 N N . PRO B 1 19 ? 5.315 10.440 -46.635 1.00 23.35 53 PRO B N 1
ATOM 759 C CA . PRO B 1 19 ? 3.987 10.127 -47.218 1.00 23.58 53 PRO B CA 1
ATOM 760 C C . PRO B 1 19 ? 3.731 10.724 -48.589 1.00 25.87 53 PRO B C 1
ATOM 761 O O . PRO B 1 19 ? 2.801 10.258 -49.245 1.00 26.45 53 PRO B O 1
ATOM 765 N N . LYS B 1 20 ? 4.468 11.766 -49.028 1.00 25.32 54 LYS B N 1
ATOM 766 C CA . LYS B 1 20 ? 4.281 12.306 -50.391 1.00 26.01 54 LYS B CA 1
ATOM 767 C C . LYS B 1 20 ? 5.545 12.190 -51.247 1.00 28.35 54 LYS B C 1
ATOM 768 O O . LYS B 1 20 ? 5.574 12.737 -52.353 1.00 32.09 54 LYS B O 1
ATOM 774 N N . ASP B 1 21 ? 6.581 11.495 -50.780 1.00 28.47 55 ASP B N 1
ATOM 775 C CA . ASP B 1 21 ? 7.896 11.503 -51.420 1.00 27.49 55 ASP B CA 1
ATOM 776 C C . ASP B 1 21 ? 7.987 10.492 -52.575 1.00 22.87 55 ASP B C 1
ATOM 777 O O . ASP B 1 21 ? 7.507 9.371 -52.463 1.00 26.15 55 ASP B O 1
ATOM 782 N N . CYS B 1 22 ? 8.665 10.875 -53.656 1.00 22.68 56 CYS B N 1
ATOM 783 C CA . CYS B 1 22 ? 8.930 9.988 -54.814 1.00 27.49 56 CYS B CA 1
ATOM 784 C C . CYS B 1 22 ? 7.663 9.381 -55.415 1.00 25.11 56 CYS B C 1
ATOM 785 O O . CYS B 1 22 ? 7.636 8.205 -55.768 1.00 25.08 56 CYS B O 1
ATOM 788 N N . LEU B 1 23 ? 6.600 10.174 -55.515 1.00 23.79 57 LEU B N 1
ATOM 789 C CA . LEU B 1 23 ? 5.343 9.738 -56.094 1.00 21.41 57 LEU B CA 1
ATOM 790 C C . LEU B 1 23 ? 5.064 10.580 -57.339 1.00 21.91 57 LEU B C 1
ATOM 791 O O . LEU B 1 23 ? 5.092 11.823 -57.280 1.00 25.91 57 LEU B O 1
ATOM 796 N N . TYR B 1 24 ? 4.768 9.917 -58.450 1.00 23.38 58 TYR B N 1
ATOM 797 C CA . TYR B 1 24 ? 4.655 10.602 -59.729 1.00 23.12 58 TYR B CA 1
ATOM 798 C C . TYR B 1 24 ? 3.389 10.142 -60.431 1.00 26.89 58 TYR B C 1
ATOM 799 O O . TYR B 1 24 ? 2.858 9.066 -60.118 1.00 27.99 58 TYR B O 1
ATOM 808 N N . PRO B 1 25 ? 2.858 10.939 -61.364 1.00 30.43 59 PRO B N 1
ATOM 809 C CA . PRO B 1 25 ? 1.752 10.435 -62.194 1.00 31.18 59 PRO B CA 1
ATOM 810 C C . PRO B 1 25 ? 2.254 9.292 -63.078 1.00 33.03 59 PRO B C 1
ATOM 811 O O . PRO B 1 25 ? 3.442 9.182 -63.385 1.00 26.97 59 PRO B O 1
ATOM 815 N N . ASN B 1 26 ? 1.348 8.367 -63.373 1.00 26.68 60 ASN B N 1
ATOM 816 C CA . ASN B 1 26 ? 1.574 7.381 -64.409 1.00 25.90 60 ASN B CA 1
ATOM 817 C C . ASN B 1 26 ? 1.073 7.962 -65.731 1.00 34.53 60 ASN B C 1
ATOM 818 O O . ASN B 1 26 ? -0.143 8.177 -65.879 1.00 34.75 60 ASN B O 1
ATOM 823 N N . PRO B 1 27 ? 1.945 8.283 -66.680 1.00 29.98 61 PRO B N 1
ATOM 824 C CA . PRO B 1 27 ? 1.452 8.840 -67.953 1.00 44.66 61 PRO B CA 1
ATOM 825 C C . PRO B 1 27 ? 0.384 7.969 -68.638 1.00 47.95 61 PRO B C 1
ATOM 826 O O . PRO B 1 27 ? -0.493 8.504 -69.326 1.00 43.90 61 PRO B O 1
ATOM 830 N N . ASP B 1 28 ? 0.407 6.649 -68.450 1.00 39.69 62 ASP B N 1
ATOM 831 C CA . ASP B 1 28 ? -0.490 5.783 -69.204 1.00 49.54 62 ASP B CA 1
ATOM 832 C C . ASP B 1 28 ? -1.870 5.597 -68.566 1.00 47.31 62 ASP B C 1
ATOM 833 O O . ASP B 1 28 ? -2.747 5.015 -69.213 1.00 48.01 62 ASP B O 1
ATOM 838 N N . SER B 1 29 ? -2.104 6.118 -67.351 1.00 36.41 63 SER B N 1
ATOM 839 C CA . SER B 1 29 ? -3.246 5.703 -66.550 1.00 33.47 63 SER B CA 1
ATOM 840 C C . SER B 1 29 ? -3.484 6.704 -65.428 1.00 36.13 63 SER B C 1
ATOM 841 O O . SER B 1 29 ? -2.562 7.000 -64.663 1.00 35.63 63 SER B O 1
ATOM 844 N N . CYS B 1 30 ? -4.725 7.187 -65.309 1.00 30.16 64 CYS B N 1
ATOM 845 C CA . CYS B 1 30 ? -5.132 8.092 -64.238 1.00 36.03 64 CYS B CA 1
ATOM 846 C C . CYS B 1 30 ? -5.533 7.369 -62.966 1.00 35.96 64 CYS B C 1
ATOM 847 O O . CYS B 1 30 ? -5.756 8.027 -61.950 1.00 33.98 64 CYS B O 1
ATOM 850 N N . THR B 1 31 ? -5.668 6.049 -62.998 1.00 29.89 65 THR B N 1
ATOM 851 C CA . THR B 1 31 ? -6.146 5.322 -61.839 1.00 30.63 65 THR B CA 1
ATOM 852 C C . THR B 1 31 ? -5.032 4.589 -61.129 1.00 32.41 65 THR B C 1
ATOM 853 O O . THR B 1 31 ? -5.301 3.671 -60.341 1.00 35.48 65 THR B O 1
ATOM 857 N N . THR B 1 32 ? -3.790 4.951 -61.421 1.00 27.69 66 THR B N 1
ATOM 858 C CA . THR B 1 32 ? -2.606 4.387 -60.805 1.00 27.08 66 THR B CA 1
ATOM 859 C C . THR B 1 32 ? -1.639 5.533 -60.610 1.00 26.41 66 THR B C 1
ATOM 860 O O . THR B 1 32 ? -1.900 6.655 -61.039 1.00 31.07 66 THR B O 1
ATOM 864 N N . TYR B 1 33 ? -0.541 5.263 -59.921 1.00 25.86 67 TYR B N 1
ATOM 865 C CA . TYR B 1 33 ? 0.536 6.238 -59.824 1.00 24.92 67 TYR B CA 1
ATOM 866 C C . TYR B 1 33 ? 1.835 5.453 -59.769 1.00 23.43 67 TYR B C 1
ATOM 867 O O . TYR B 1 33 ? 1.843 4.217 -59.671 1.00 24.96 67 TYR B O 1
ATOM 876 N N . ILE B 1 34 ? 2.934 6.165 -59.919 1.00 22.41 68 ILE B N 1
ATOM 877 C CA . ILE B 1 34 ? 4.263 5.560 -59.896 1.00 24.33 68 ILE B CA 1
ATOM 878 C C . ILE B 1 34 ? 4.896 5.894 -58.555 1.00 28.20 68 ILE B C 1
ATOM 879 O O . ILE B 1 34 ? 4.913 7.064 -58.153 1.00 26.50 68 ILE B O 1
ATOM 884 N N . GLN B 1 35 ? 5.377 4.879 -57.834 1.00 24.58 69 GLN B N 1
ATOM 885 C CA . GLN B 1 35 ? 6.186 5.124 -56.653 1.00 21.08 69 GLN B CA 1
ATOM 886 C C . GLN B 1 35 ? 7.600 4.621 -56.883 1.00 23.99 69 GLN B C 1
ATOM 887 O O . GLN B 1 35 ? 7.796 3.517 -57.402 1.00 27.99 69 GLN B O 1
ATOM 893 N N . CYS B 1 36 ? 8.591 5.383 -56.437 1.00 23.89 70 CYS B N 1
ATOM 894 C CA . CYS B 1 36 ? 9.988 5.000 -56.641 1.00 27.37 70 CYS B CA 1
ATOM 895 C C . CYS B 1 36 ? 10.480 4.150 -55.482 1.00 30.62 70 CYS B C 1
ATOM 896 O O . CYS B 1 36 ? 10.293 4.515 -54.334 1.00 31.75 70 CYS B O 1
ATOM 899 N N . VAL B 1 37 ? 11.135 3.039 -55.794 1.00 25.11 71 VAL B N 1
ATOM 900 C CA . VAL B 1 37 ? 11.745 2.143 -54.823 1.00 29.90 71 VAL B CA 1
ATOM 901 C C . VAL B 1 37 ? 13.256 2.288 -54.972 1.00 33.26 71 VAL B C 1
ATOM 902 O O . VAL B 1 37 ? 13.812 1.929 -56.020 1.00 36.64 71 VAL B O 1
ATOM 906 N N . PRO B 1 38 ? 13.955 2.819 -53.973 1.00 32.97 72 PRO B N 1
ATOM 907 C CA . PRO B 1 38 ? 15.407 2.982 -54.098 1.00 29.39 72 PRO B CA 1
ATOM 908 C C . PRO B 1 38 ? 16.114 1.643 -54.298 1.00 40.88 72 PRO B C 1
ATOM 909 O O . PRO B 1 38 ? 15.837 0.664 -53.604 1.00 36.41 72 PRO B O 1
ATOM 913 N N . LEU B 1 39 ? 17.059 1.622 -55.253 1.00 32.62 73 LEU B N 1
ATOM 914 C CA . LEU B 1 39 ? 17.918 0.474 -55.510 1.00 33.92 73 LEU B CA 1
ATOM 915 C C . LEU B 1 39 ? 19.293 0.599 -54.877 1.00 45.40 73 LEU B C 1
ATOM 916 O O . LEU B 1 39 ? 19.984 -0.418 -54.709 1.00 47.39 73 LEU B O 1
ATOM 921 N N . ASP B 1 40 ? 19.725 1.796 -54.512 1.00 49.02 74 ASP B N 1
ATOM 922 C CA . ASP B 1 40 ? 20.970 1.916 -53.759 1.00 57.51 74 ASP B CA 1
ATOM 923 C C . ASP B 1 40 ? 20.828 3.087 -52.793 1.00 62.27 74 ASP B C 1
ATOM 924 O O . ASP B 1 40 ? 19.749 3.677 -52.659 1.00 50.70 74 ASP B O 1
ATOM 929 N N . GLU B 1 41 ? 21.927 3.429 -52.119 1.00 69.60 75 GLU B N 1
ATOM 930 C CA . GLU B 1 41 ? 21.925 4.541 -51.182 1.00 76.55 75 GLU B CA 1
ATOM 931 C C . GLU B 1 41 ? 22.477 5.818 -51.818 1.00 73.58 75 GLU B C 1
ATOM 932 O O . GLU B 1 41 ? 22.823 6.770 -51.106 1.00 79.00 75 GLU B O 1
ATOM 938 N N . VAL B 1 42 ? 22.534 5.877 -53.148 1.00 53.32 76 VAL B N 1
ATOM 939 C CA . VAL B 1 42 ? 23.141 7.040 -53.772 1.00 49.57 76 VAL B CA 1
ATOM 940 C C . VAL B 1 42 ? 22.220 7.616 -54.825 1.00 48.57 76 VAL B C 1
ATOM 941 O O . VAL B 1 42 ? 22.677 8.295 -55.741 1.00 50.48 76 VAL B O 1
ATOM 945 N N . GLY B 1 43 ? 20.921 7.334 -54.731 1.00 46.33 77 GLY B N 1
ATOM 946 C CA . GLY B 1 43 ? 19.952 8.067 -55.515 1.00 47.07 77 GLY B CA 1
ATOM 947 C C . GLY B 1 43 ? 19.250 7.309 -56.620 1.00 44.30 77 GLY B C 1
ATOM 948 O O . GLY B 1 43 ? 18.300 7.852 -57.182 1.00 44.72 77 GLY B O 1
ATOM 949 N N . ASN B 1 44 ? 19.644 6.084 -56.949 1.00 41.36 78 ASN B N 1
ATOM 950 C CA A ASN B 1 44 ? 18.996 5.359 -58.032 0.63 39.51 78 ASN B CA 1
ATOM 951 C CA B ASN B 1 44 ? 19.004 5.340 -58.035 0.37 39.97 78 ASN B CA 1
ATOM 952 C C . ASN B 1 44 ? 17.826 4.521 -57.507 1.00 38.23 78 ASN B C 1
ATOM 953 O O . ASN B 1 44 ? 17.907 3.924 -56.438 1.00 41.55 78 ASN B O 1
ATOM 962 N N . ALA B 1 45 ? 16.720 4.512 -58.262 1.00 41.06 79 ALA B N 1
ATOM 963 C CA . ALA B 1 45 ? 15.450 3.915 -57.851 1.00 38.56 79 ALA B CA 1
ATOM 964 C C . ALA B 1 45 ? 14.731 3.319 -59.055 1.00 38.91 79 ALA B C 1
ATOM 965 O O . ALA B 1 45 ? 14.934 3.747 -60.188 1.00 39.87 79 ALA B O 1
ATOM 967 N N . LYS B 1 46 ? 13.853 2.354 -58.807 1.00 36.63 80 LYS B N 1
ATOM 968 C CA . LYS B 1 46 ? 13.068 1.887 -59.949 1.00 36.06 80 LYS B CA 1
ATOM 969 C C . LYS B 1 46 ? 11.610 2.284 -59.774 1.00 32.82 80 LYS B C 1
ATOM 970 O O . LYS B 1 46 ? 11.123 2.408 -58.645 1.00 31.14 80 LYS B O 1
ATOM 976 N N . PRO B 1 47 ? 10.882 2.496 -60.867 1.00 35.21 81 PRO B N 1
ATOM 977 C CA . PRO B 1 47 ? 9.480 2.923 -60.742 1.00 28.98 81 PRO B CA 1
ATOM 978 C C . PRO B 1 47 ? 8.528 1.760 -60.629 1.00 28.80 81 PRO B C 1
ATOM 979 O O . PRO B 1 47 ? 8.590 0.811 -61.413 1.00 33.46 81 PRO B O 1
ATOM 983 N N . VAL B 1 48 ? 7.627 1.821 -59.658 1.00 26.21 82 VAL B N 1
ATOM 984 C CA . VAL B 1 48 ? 6.654 0.765 -59.409 1.00 28.89 82 VAL B CA 1
ATOM 985 C C . VAL B 1 48 ? 5.284 1.382 -59.637 1.00 32.48 82 VAL B C 1
ATOM 986 O O . VAL B 1 48 ? 4.994 2.442 -59.089 1.00 28.83 82 VAL B O 1
ATOM 990 N N . VAL B 1 49 ? 4.444 0.740 -60.437 1.00 30.39 83 VAL B N 1
ATOM 991 C CA . VAL B 1 49 ? 3.104 1.266 -60.642 1.00 31.61 83 VAL B CA 1
ATOM 992 C C . VAL B 1 49 ? 2.245 0.771 -59.493 1.00 30.63 83 VAL B C 1
ATOM 993 O O . VAL B 1 49 ? 2.287 -0.406 -59.153 1.00 32.18 83 VAL B O 1
ATOM 997 N N . LYS B 1 50 ? 1.523 1.678 -58.843 1.00 27.41 84 LYS B N 1
ATOM 998 C CA . LYS B 1 50 ? 0.692 1.357 -57.680 1.00 24.62 84 LYS B CA 1
ATOM 999 C C . LYS B 1 50 ? -0.747 1.730 -57.987 1.00 28.39 84 LYS B C 1
ATOM 1000 O O . LYS B 1 50 ? -0.988 2.739 -58.650 1.00 26.83 84 LYS B O 1
ATOM 1006 N N . PRO B 1 51 ? -1.722 0.996 -57.462 1.00 29.07 85 PRO B N 1
ATOM 1007 C CA . PRO B 1 51 ? -3.123 1.289 -57.784 1.00 28.87 85 PRO B CA 1
ATOM 1008 C C . PRO B 1 51 ? -3.775 2.323 -56.874 1.00 31.72 85 PRO B C 1
ATOM 1009 O O . PRO B 1 51 ? -3.508 2.407 -55.675 1.00 25.72 85 PRO B O 1
ATOM 1013 N N . CYS B 1 52 ? -4.681 3.122 -57.470 1.00 29.09 86 CYS B N 1
ATOM 1014 C CA . CYS B 1 52 ? -5.631 3.896 -56.688 1.00 31.05 86 CYS B CA 1
ATOM 1015 C C . CYS B 1 52 ? -6.802 3.008 -56.298 1.00 33.50 86 CYS B C 1
ATOM 1016 O O . CYS B 1 52 ? -7.118 2.066 -57.022 1.00 32.60 86 CYS B O 1
ATOM 1019 N N . PRO B 1 53 ? -7.457 3.279 -55.157 1.00 27.86 87 PRO B N 1
ATOM 1020 C CA . PRO B 1 53 ? -8.696 2.586 -54.826 1.00 34.97 87 PRO B CA 1
ATOM 1021 C C . PRO B 1 53 ? -9.694 2.773 -55.950 1.00 39.48 87 PRO B C 1
ATOM 1022 O O . PRO B 1 53 ? -9.635 3.749 -56.699 1.00 38.25 87 PRO B O 1
ATOM 1026 N N . LYS B 1 54 ? -10.628 1.819 -56.055 1.00 33.51 88 LYS B N 1
ATOM 1027 C CA . LYS B 1 54 ? -11.602 1.820 -57.149 1.00 33.58 88 LYS B CA 1
ATOM 1028 C C . LYS B 1 54 ? -12.384 3.117 -57.197 1.00 37.83 88 LYS B C 1
ATOM 1029 O O . LYS B 1 54 ? -12.949 3.540 -56.191 1.00 43.02 88 LYS B O 1
ATOM 1035 N N . GLY B 1 55 ? -12.419 3.753 -58.383 1.00 41.46 89 GLY B N 1
ATOM 1036 C CA . GLY B 1 55 ? -13.149 4.999 -58.580 1.00 39.30 89 GLY B CA 1
ATOM 1037 C C . GLY B 1 55 ? -12.344 6.267 -58.340 1.00 35.19 89 GLY B C 1
ATOM 1038 O O . GLY B 1 55 ? -12.836 7.362 -58.648 1.00 41.27 89 GLY B O 1
ATOM 1039 N N . LEU B 1 56 ? -11.127 6.167 -57.817 1.00 33.36 90 LEU B N 1
ATOM 1040 C CA . LEU B 1 56 ? -10.302 7.332 -57.525 1.00 32.91 90 LEU B CA 1
ATOM 1041 C C . LEU B 1 56 ? -9.254 7.546 -58.624 1.00 32.37 90 LEU B C 1
ATOM 1042 O O . LEU B 1 56 ? -8.857 6.610 -59.327 1.00 38.98 90 LEU B O 1
ATOM 1047 N N . GLN B 1 57 ? -8.737 8.777 -58.709 1.00 32.28 91 GLN B N 1
ATOM 1048 C CA . GLN B 1 57 ? -7.735 9.129 -59.717 1.00 28.48 91 GLN B CA 1
ATOM 1049 C C . GLN B 1 57 ? -6.616 9.944 -59.090 1.00 28.43 91 GLN B C 1
ATOM 1050 O O . GLN B 1 57 ? -6.815 10.644 -58.096 1.00 30.98 91 GLN B O 1
ATOM 1056 N N . TRP B 1 58 ? -5.440 9.866 -59.702 1.00 27.55 92 TRP B N 1
ATOM 1057 C CA . TRP B 1 58 ? -4.266 10.505 -59.143 1.00 26.72 92 TRP B CA 1
ATOM 1058 C C . TRP B 1 58 ? -4.420 12.027 -59.139 1.00 30.97 92 TRP B C 1
ATOM 1059 O O . TRP B 1 58 ? -4.892 12.620 -60.109 1.00 32.39 92 TRP B O 1
ATOM 1070 N N . ASN B 1 59 ? -3.981 12.655 -58.045 1.00 30.91 93 ASN B N 1
ATOM 1071 C CA . ASN B 1 59 ? -3.997 14.108 -57.839 1.00 27.10 93 ASN B CA 1
ATOM 1072 C C . ASN B 1 59 ? -2.546 14.515 -57.596 1.00 23.62 93 ASN B C 1
ATOM 1073 O O . ASN B 1 59 ? -2.017 14.353 -56.485 1.00 25.99 93 ASN B O 1
ATOM 1078 N N . ASP B 1 60 ? -1.909 15.029 -58.635 1.00 24.79 94 ASP B N 1
ATOM 1079 C CA . ASP B 1 60 ? -0.514 15.426 -58.646 1.00 25.04 94 ASP B CA 1
ATOM 1080 C C . ASP B 1 60 ? -0.306 16.830 -58.123 1.00 27.92 94 ASP B C 1
ATOM 1081 O O . ASP B 1 60 ? 0.824 17.331 -58.183 1.00 29.10 94 ASP B O 1
ATOM 1086 N N . ASN B 1 61 ? -1.355 17.506 -57.671 1.00 33.29 95 ASN B N 1
ATOM 1087 C CA . ASN B 1 61 ? -1.176 18.871 -57.183 1.00 29.85 95 ASN B CA 1
ATOM 1088 C C . ASN B 1 61 ? -0.211 18.915 -56.015 1.00 36.45 95 ASN B C 1
ATOM 1089 O O . ASN B 1 61 ? -0.005 17.937 -55.282 1.00 31.95 95 ASN B O 1
ATOM 1094 N N . VAL B 1 62 ? 0.390 20.093 -55.874 1.00 41.04 96 VAL B N 1
ATOM 1095 C CA . VAL B 1 62 ? 1.262 20.418 -54.767 1.00 40.31 96 VAL B CA 1
ATOM 1096 C C . VAL B 1 62 ? 0.510 20.221 -53.471 1.00 34.42 96 VAL B C 1
ATOM 1097 O O . VAL B 1 62 ? -0.583 20.779 -53.284 1.00 37.80 96 VAL B O 1
ATOM 1101 N N . GLY B 1 63 ? 1.110 19.476 -52.552 1.00 34.82 97 GLY B N 1
ATOM 1102 C CA . GLY B 1 63 ? 0.486 19.232 -51.257 1.00 30.65 97 GLY B CA 1
ATOM 1103 C C . GLY B 1 63 ? -0.532 18.118 -51.258 1.00 28.69 97 GLY B C 1
ATOM 1104 O O . GLY B 1 63 ? -1.125 17.812 -50.184 1.00 28.44 97 GLY B O 1
ATOM 1105 N N . LYS B 1 64 ? -0.784 17.517 -52.420 1.00 23.17 98 LYS B N 1
ATOM 1106 C CA . LYS B 1 64 ? -1.746 16.430 -52.506 1.00 26.00 98 LYS B CA 1
ATOM 1107 C C . LYS B 1 64 ? -0.953 15.154 -52.711 1.00 23.69 98 LYS B C 1
ATOM 1108 O O . LYS B 1 64 ? -0.559 14.500 -51.717 1.00 27.21 98 LYS B O 1
ATOM 1114 N N . LYS B 1 65 ? -0.655 14.769 -53.937 1.00 23.00 99 LYS B N 1
ATOM 1115 C CA . LYS B 1 65 ? 0.092 13.563 -54.237 1.00 21.93 99 LYS B CA 1
ATOM 1116 C C . LYS B 1 65 ? -0.612 12.358 -53.617 1.00 26.92 99 LYS B C 1
ATOM 1117 O O . LYS B 1 65 ? -0.041 11.611 -52.822 1.00 25.70 99 LYS B O 1
ATOM 1123 N N . TRP B 1 66 ? -1.868 12.180 -54.008 1.00 25.92 100 TRP B N 1
ATOM 1124 C CA . TRP B 1 66 ? -2.663 11.087 -53.472 1.00 23.08 100 TRP B CA 1
ATOM 1125 C C . TRP B 1 66 ? -3.792 10.793 -54.447 1.00 27.48 100 TRP B C 1
ATOM 1126 O O . TRP B 1 66 ? -4.015 11.538 -55.402 1.00 24.20 100 TRP B O 1
ATOM 1137 N N . CYS B 1 67 ? -4.480 9.675 -54.213 1.00 24.40 101 CYS B N 1
ATOM 1138 C CA . CYS B 1 67 ? -5.643 9.289 -55.002 1.00 25.74 101 CYS B CA 1
ATOM 1139 C C . CYS B 1 67 ? -6.861 10.032 -54.486 1.00 30.08 101 CYS B C 1
ATOM 1140 O O . CYS B 1 67 ? -7.031 10.199 -53.273 1.00 29.15 101 CYS B O 1
ATOM 1143 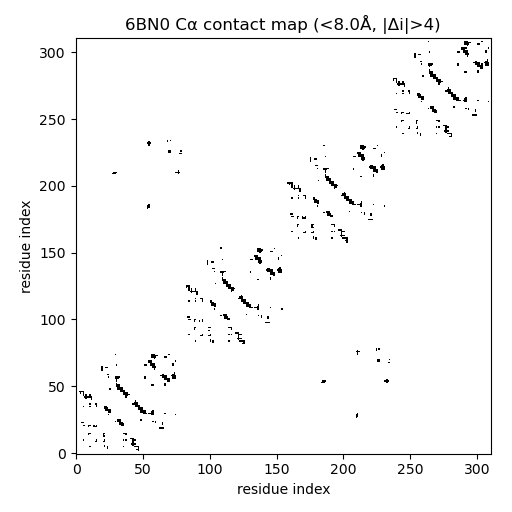N N . ASP B 1 68 ? -7.703 10.504 -55.406 1.00 29.13 102 ASP B N 1
ATOM 1144 C CA . ASP B 1 68 ? -8.704 11.505 -55.045 1.00 25.31 102 ASP B CA 1
ATOM 1145 C C . ASP B 1 68 ? -9.938 11.347 -55.918 1.00 32.35 102 ASP B C 1
ATOM 1146 O O . ASP B 1 68 ? -9.952 10.584 -56.886 1.00 29.20 102 ASP B O 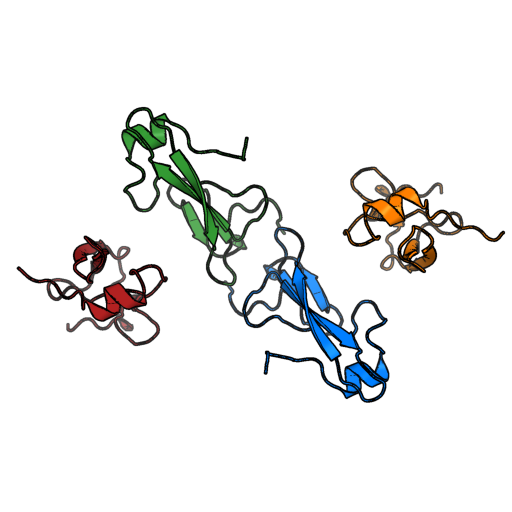1
ATOM 1151 N N . TYR B 1 69 ? -10.996 12.068 -55.537 1.00 33.00 103 TYR B N 1
ATOM 1152 C CA . TYR B 1 69 ? -12.212 12.071 -56.330 1.00 35.19 103 TYR B CA 1
ATOM 1153 C C . TYR B 1 69 ? -11.893 12.538 -57.753 1.00 37.06 103 TYR B C 1
ATOM 1154 O O . TYR B 1 69 ? -11.039 13.409 -57.942 1.00 32.26 103 TYR B O 1
ATOM 1163 N N . PRO B 1 70 ? -12.558 11.999 -58.765 1.00 40.26 104 PRO B N 1
ATOM 1164 C CA . PRO B 1 70 ? -12.219 12.404 -60.143 1.00 41.17 104 PRO B CA 1
ATOM 1165 C C . PRO B 1 70 ? -12.303 13.902 -60.389 1.00 44.92 104 PRO B C 1
ATOM 1166 O O . PRO B 1 70 ? -11.423 14.458 -61.050 1.00 46.91 104 PRO B O 1
ATOM 1170 N N . ASN B 1 71 ? -13.330 14.582 -59.878 1.00 46.69 105 ASN B N 1
ATOM 1171 C CA . ASN B 1 71 ? -13.401 16.025 -60.080 1.00 50.43 105 ASN B CA 1
ATOM 1172 C C . ASN B 1 71 ? -12.268 16.791 -59.388 1.00 44.77 105 ASN B C 1
ATOM 1173 O O . ASN B 1 71 ? -12.098 17.976 -59.663 1.00 46.13 105 ASN B O 1
ATOM 1178 N N . LEU B 1 72 ? -11.499 16.167 -58.504 1.00 42.17 106 LEU B N 1
ATOM 1179 C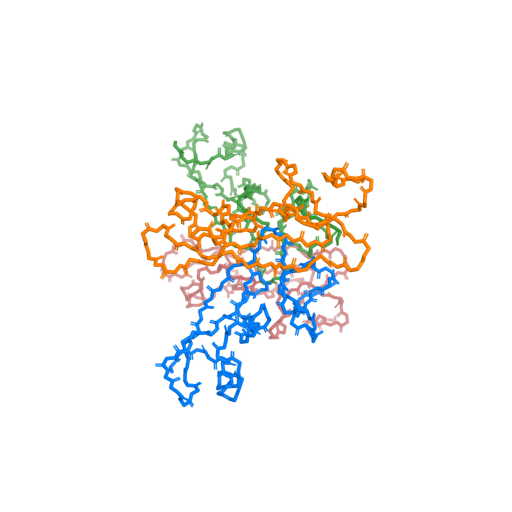 CA . LEU B 1 72 ? -10.384 16.842 -57.838 1.00 39.01 106 LEU B CA 1
ATOM 1180 C C . LEU B 1 72 ? -9.010 16.435 -58.369 1.00 40.31 106 LEU B C 1
ATOM 1181 O O . LEU B 1 72 ? -7.999 17.038 -57.975 1.00 36.73 106 LEU B O 1
ATOM 1186 N N . SER B 1 73 ? -8.950 15.438 -59.247 1.00 37.38 107 SER B N 1
ATOM 1187 C CA . SER B 1 73 ? -7.708 14.837 -59.671 1.00 34.95 107 SER B CA 1
ATOM 1188 C C . SER B 1 73 ? -7.085 15.659 -60.782 1.00 32.51 107 SER B C 1
ATOM 1189 O O . SER B 1 73 ? -7.691 16.568 -61.326 1.00 32.60 107 SER B O 1
ATOM 1192 N N . THR B 1 74 ? -5.864 15.296 -61.162 1.00 30.37 108 THR B N 1
ATOM 1193 C CA . THR B 1 74 ? -5.194 15.980 -62.263 1.00 31.97 108 THR B CA 1
ATOM 1194 C C . THR B 1 74 ? -5.249 15.186 -63.571 1.00 35.33 108 THR B C 1
ATOM 1195 O O . THR B 1 74 ? -4.408 15.390 -64.456 1.00 36.38 108 THR B O 1
ATOM 1199 N N . CYS B 1 75 ? -6.230 14.302 -63.727 1.00 34.74 109 CYS B N 1
ATOM 1200 C CA . CYS B 1 75 ? -6.264 13.450 -64.905 1.00 33.53 109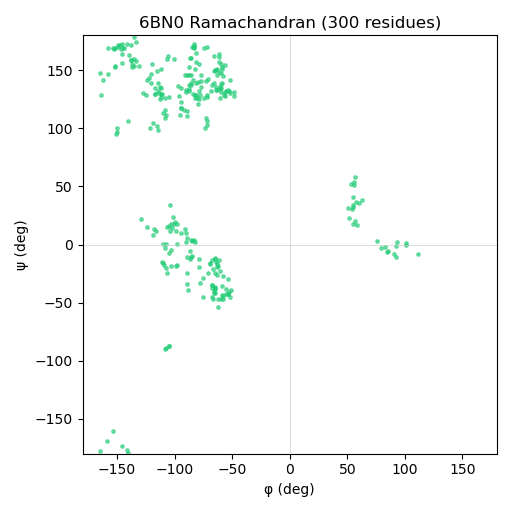 CYS B CA 1
ATOM 1201 C C . CYS B 1 75 ? -6.374 14.302 -66.171 1.00 41.63 109 CYS B C 1
ATOM 1202 O O . CYS B 1 75 ? -7.276 15.144 -66.264 1.00 38.66 109 CYS B O 1
ATOM 1205 N N . PRO B 1 76 ? -5.478 14.129 -67.153 1.00 49.29 110 PRO B N 1
ATOM 1206 C CA . PRO B 1 76 ? -5.601 14.904 -68.406 1.00 53.71 110 PRO B CA 1
ATOM 1207 C C . PRO B 1 76 ? -6.890 14.654 -69.159 1.00 66.32 110 PRO B C 1
ATOM 1208 O O . PRO B 1 76 ? -7.312 15.526 -69.925 1.00 77.00 110 PRO B O 1
ATOM 1212 N N . VAL B 1 77 ? -7.544 13.512 -68.950 1.00 73.85 111 VAL B N 1
ATOM 1213 C CA . VAL B 1 77 ? -8.830 13.205 -69.596 1.00 80.50 111 VAL B CA 1
ATOM 1214 C C . VAL B 1 77 ? -10.003 13.774 -68.793 1.00 77.43 111 VAL B C 1
ATOM 1215 O O . VAL B 1 77 ? -10.297 13.311 -67.680 1.00 69.41 111 VAL B O 1
ATOM 1219 N N . GLN C 1 1 ? 16.197 30.667 -30.666 1.00 88.29 35 GLN C N 1
ATOM 1220 C CA . GLN C 1 1 ? 16.413 29.706 -31.749 1.00 85.48 35 GLN C CA 1
ATOM 1221 C C . GLN C 1 1 ? 15.389 28.541 -31.809 1.00 75.07 35 GLN C C 1
ATOM 1222 O O . GLN C 1 1 ? 14.941 28.180 -32.896 1.00 80.58 35 GLN C O 1
ATOM 1228 N N . PRO C 1 2 ? 15.015 27.936 -30.681 1.00 63.60 36 PRO C N 1
ATOM 1229 C CA . PRO C 1 2 ? 13.977 26.903 -30.731 1.00 59.85 36 PRO C CA 1
ATOM 1230 C C . PRO C 1 2 ? 12.582 27.504 -30.638 1.00 48.00 36 PRO C C 1
ATOM 1231 O O . PRO C 1 2 ? 12.383 28.640 -30.192 1.00 40.86 36 PRO C O 1
ATOM 1235 N N . TYR C 1 3 ? 11.613 26.716 -31.083 1.00 47.64 37 TYR C N 1
ATOM 1236 C CA . TYR C 1 3 ? 10.222 27.108 -30.943 1.00 39.77 37 TYR C CA 1
ATOM 1237 C C . TYR C 1 3 ? 9.913 27.370 -29.474 1.00 38.84 37 TYR C C 1
ATOM 1238 O O . TYR C 1 3 ? 10.246 26.561 -28.617 1.00 41.06 37 TYR C O 1
ATOM 1247 N N . ASN C 1 4 ? 9.289 28.504 -29.161 1.00 35.29 38 ASN C N 1
ATOM 1248 C CA . ASN C 1 4 ? 9.051 28.863 -27.764 1.00 35.24 38 ASN C CA 1
ATOM 1249 C C . ASN C 1 4 ? 7.787 29.697 -27.653 1.00 30.86 38 ASN C C 1
ATOM 1250 O O . ASN C 1 4 ? 7.808 30.912 -27.917 1.00 31.09 38 ASN C O 1
ATOM 1255 N N . PRO C 1 5 ? 6.655 29.073 -27.324 1.00 32.80 39 PRO C N 1
ATOM 1256 C CA . PRO C 1 5 ? 5.374 29.792 -27.246 1.00 32.30 39 PRO C CA 1
ATOM 1257 C C . PRO C 1 5 ? 5.086 30.348 -25.859 1.00 30.69 39 PRO C C 1
ATOM 1258 O O . PRO C 1 5 ? 3.940 30.733 -25.594 1.00 34.18 39 PRO C O 1
ATOM 1262 N N . CYS C 1 6 ? 6.093 30.377 -24.978 1.00 31.23 40 CYS C N 1
ATOM 1263 C CA . CYS C 1 6 ? 5.890 30.779 -23.570 1.00 33.41 40 CYS C CA 1
ATOM 1264 C C . CYS C 1 6 ? 5.686 32.290 -23.505 1.00 33.48 40 CYS C C 1
ATOM 1265 O O . CYS C 1 6 ? 6.645 33.052 -23.605 1.00 36.98 40 CYS C O 1
ATOM 1268 N N . LYS C 1 7 ? 4.447 32.748 -23.398 1.00 31.83 41 LYS C N 1
ATOM 1269 C CA . LYS C 1 7 ? 4.213 34.197 -23.378 1.00 32.72 41 LYS C CA 1
ATOM 1270 C C . LYS C 1 7 ? 4.684 34.803 -22.064 1.00 41.02 41 LYS C C 1
ATOM 1271 O O . LYS C 1 7 ? 4.255 34.355 -20.990 1.00 40.95 41 LYS C O 1
ATOM 1277 N N . PRO C 1 8 ? 5.531 35.839 -22.108 1.00 39.43 42 PRO C N 1
ATOM 1278 C CA . PRO C 1 8 ? 6.141 36.349 -20.866 1.00 38.96 42 PRO C CA 1
ATOM 1279 C C . PRO C 1 8 ? 5.126 36.741 -19.806 1.00 48.16 42 PRO C C 1
ATOM 1280 O O . PRO C 1 8 ? 5.353 36.503 -18.612 1.00 48.04 42 PRO C O 1
ATOM 1284 N N . GLN C 1 9 ? 3.999 37.341 -20.213 1.00 48.91 43 GLN C N 1
ATOM 1285 C CA . GLN C 1 9 ? 3.032 37.817 -19.226 1.00 50.44 43 GLN C CA 1
ATOM 1286 C C . GLN C 1 9 ? 2.397 36.647 -18.511 1.00 49.80 43 GLN C C 1
ATOM 1287 O O . GLN C 1 9 ? 2.147 36.706 -17.299 1.00 54.49 43 GLN C O 1
ATOM 1293 N N . GLU C 1 10 ? 2.145 35.566 -19.256 1.00 44.77 44 GLU C N 1
ATOM 1294 C CA . GLU C 1 10 ? 1.686 34.330 -18.644 1.00 43.98 44 GLU C CA 1
ATOM 1295 C C . GLU C 1 10 ? 2.689 33.843 -17.613 1.00 44.49 44 GLU C C 1
ATOM 1296 O O . GLU C 1 10 ? 2.309 33.477 -16.502 1.00 50.09 44 GLU C O 1
ATOM 1302 N N . VAL C 1 11 ? 3.977 33.837 -17.968 1.00 42.74 45 VAL C N 1
ATOM 1303 C CA . VAL C 1 11 ? 5.012 33.359 -17.050 1.00 45.01 45 VAL C CA 1
ATOM 1304 C C . VAL C 1 11 ? 5.063 34.233 -15.794 1.00 45.19 45 VAL C C 1
ATOM 1305 O O . VAL C 1 11 ? 5.085 33.736 -14.663 1.00 49.57 45 VAL C O 1
ATOM 1309 N N . ILE C 1 12 ? 5.063 35.554 -15.975 1.00 43.62 46 ILE C N 1
ATOM 1310 C CA . ILE C 1 12 ? 5.167 36.470 -14.839 1.00 50.91 46 ILE C CA 1
ATOM 1311 C C . ILE C 1 12 ? 3.948 36.369 -13.926 1.00 48.66 46 ILE C C 1
ATOM 1312 O O . ILE C 1 12 ? 4.068 36.421 -12.694 1.00 51.12 46 ILE C O 1
ATOM 1317 N N . ASP C 1 13 ? 2.753 36.278 -14.500 1.00 48.39 47 ASP C N 1
ATOM 1318 C CA . ASP C 1 13 ? 1.538 36.355 -13.698 1.00 53.53 47 ASP C CA 1
ATOM 1319 C C . ASP C 1 13 ? 1.228 35.056 -12.964 1.00 55.07 47 ASP C C 1
ATOM 1320 O O . ASP C 1 13 ? 0.653 35.101 -11.872 1.00 54.30 47 ASP C O 1
ATOM 1325 N N . THR C 1 14 ? 1.557 33.901 -13.551 1.00 53.96 48 THR C N 1
ATOM 1326 C CA . THR C 1 14 ? 1.213 32.616 -12.944 1.00 58.99 48 THR C CA 1
ATOM 1327 C C . THR C 1 14 ? 2.389 31.934 -12.269 1.00 53.45 48 THR C C 1
ATOM 1328 O O . THR C 1 14 ? 2.168 31.031 -11.445 1.00 55.05 48 THR C O 1
ATOM 1332 N N . LYS C 1 15 ? 3.622 32.344 -12.609 1.00 51.44 49 LYS C N 1
ATOM 1333 C CA . LYS C 1 15 ? 4.844 31.619 -12.279 1.00 51.39 49 LYS C CA 1
ATOM 1334 C C . LYS C 1 15 ? 4.813 30.181 -12.777 1.00 49.16 49 LYS C C 1
ATOM 1335 O O . LYS C 1 15 ? 5.578 29.352 -12.276 1.00 49.69 49 LYS C O 1
ATOM 1341 N N . CYS C 1 16 ? 3.906 29.870 -13.722 1.00 47.72 50 CYS C N 1
ATOM 1342 C CA . CYS C 1 16 ? 3.715 28.523 -14.272 1.00 48.90 50 CYS C CA 1
ATOM 1343 C C . CYS C 1 16 ? 3.459 27.497 -13.182 1.00 54.26 50 CYS C C 1
ATOM 1344 O O . CYS C 1 16 ? 3.839 26.325 -13.303 1.00 51.03 50 CYS C O 1
ATOM 1347 N N . MET C 1 17 ? 2.769 27.943 -12.141 1.00 46.82 51 MET C N 1
ATOM 1348 C CA . MET C 1 17 ? 2.568 27.233 -10.888 1.00 48.94 51 MET C CA 1
ATOM 1349 C C . MET C 1 17 ? 1.348 26.335 -10.908 1.00 55.19 51 MET C C 1
ATOM 1350 O O . MET C 1 17 ? 1.384 25.255 -10.324 1.00 56.81 51 MET C O 1
ATOM 1355 N N . GLY C 1 18 ? 0.264 26.790 -11.529 1.00 49.47 52 GLY C N 1
ATOM 1356 C CA . GLY C 1 18 ? -1.022 26.156 -11.417 1.00 48.60 52 GLY C CA 1
ATOM 1357 C C . GLY C 1 18 ? -1.170 25.021 -12.404 1.00 49.95 52 GLY C C 1
ATOM 1358 O O . GLY C 1 18 ? -0.338 24.803 -13.305 1.00 45.93 52 GLY C O 1
ATOM 1359 N N . PRO C 1 19 ? -2.245 24.251 -12.226 1.00 52.69 53 PRO C N 1
ATOM 1360 C CA . PRO C 1 19 ? -2.404 23.015 -13.015 1.00 48.27 53 PRO C CA 1
ATOM 1361 C C . PRO C 1 19 ? -2.616 23.262 -14.490 1.00 47.91 53 PRO C C 1
ATOM 1362 O O . PRO C 1 19 ? -2.356 22.356 -15.307 1.00 46.17 53 PRO C O 1
ATOM 1366 N N . LYS C 1 20 ? -3.067 24.453 -14.878 1.00 44.98 54 LYS C N 1
ATOM 1367 C CA . LYS C 1 20 ? -3.251 24.744 -16.298 1.00 39.67 54 LYS C CA 1
ATOM 1368 C C . LYS C 1 20 ? -2.344 25.861 -16.799 1.00 36.40 54 LYS C C 1
ATOM 1369 O O . LYS C 1 20 ? -2.554 26.354 -17.910 1.00 39.30 54 LYS C O 1
ATOM 1375 N N . ASP C 1 21 ? -1.342 26.283 -16.025 1.00 37.82 55 ASP C N 1
ATOM 1376 C CA . ASP C 1 21 ? -0.536 27.449 -16.409 1.00 38.22 55 ASP C CA 1
ATOM 1377 C C . ASP C 1 21 ? 0.624 27.093 -17.354 1.00 38.70 55 ASP C C 1
ATOM 1378 O O . ASP C 1 21 ? 1.300 26.078 -17.172 1.00 40.49 55 ASP C O 1
ATOM 1383 N N . CYS C 1 22 ? 0.855 27.954 -18.362 1.00 37.71 56 CYS C N 1
ATOM 1384 C CA . CYS C 1 22 ? 2.042 27.893 -19.231 1.00 37.98 56 CYS C CA 1
ATOM 1385 C C . CYS C 1 22 ? 2.128 26.564 -19.985 1.00 41.56 56 CYS C C 1
ATOM 1386 O O . CYS C 1 22 ? 3.217 25.996 -20.148 1.00 39.89 56 CYS C O 1
ATOM 1389 N N . LEU C 1 23 ? 0.970 26.039 -20.377 1.00 36.01 57 LEU C N 1
ATOM 1390 C CA . LEU C 1 23 ? 0.853 24.811 -21.161 1.00 33.29 57 LEU C CA 1
ATOM 1391 C C . LEU C 1 23 ? 0.352 25.171 -22.551 1.00 34.35 57 LEU C C 1
ATOM 1392 O O . LEU C 1 23 ? -0.666 25.853 -22.675 1.00 35.97 57 LEU C O 1
ATOM 1397 N N . TYR C 1 24 ? 1.038 24.694 -23.582 1.00 33.31 58 TYR C N 1
ATOM 1398 C CA . TYR C 1 24 ? 0.807 25.120 -24.952 1.00 28.62 58 TYR C CA 1
ATOM 1399 C C . TYR C 1 24 ? 0.812 23.908 -25.873 1.00 28.45 58 TYR C C 1
ATOM 1400 O O . TYR C 1 24 ? 1.426 22.883 -25.556 1.00 29.01 58 TYR C O 1
ATOM 1409 N N . PRO C 1 25 ? 0.155 24.008 -27.023 1.00 30.46 59 PRO C N 1
ATOM 1410 C CA . PRO C 1 25 ? 0.287 22.966 -28.055 1.00 29.96 59 PRO C CA 1
ATOM 1411 C C . PRO C 1 25 ? 1.733 22.803 -28.522 1.00 32.34 59 PRO C C 1
ATOM 1412 O O . PRO C 1 25 ? 2.513 23.762 -28.578 1.00 34.32 59 PRO C O 1
ATOM 1416 N N . ASN C 1 26 ? 2.086 21.573 -28.881 1.00 27.65 60 ASN C N 1
ATOM 1417 C CA . ASN C 1 26 ? 3.307 21.299 -29.637 1.00 28.97 60 ASN C CA 1
ATOM 1418 C C . ASN C 1 26 ? 2.975 21.250 -31.124 1.00 29.05 60 ASN C C 1
ATOM 1419 O O . ASN C 1 26 ? 2.190 20.380 -31.533 1.00 33.98 60 ASN C O 1
ATOM 1424 N N . PRO C 1 27 ? 3.519 22.129 -31.981 1.00 33.42 61 PRO C N 1
ATOM 1425 C CA . PRO C 1 27 ? 3.143 22.071 -33.415 1.00 38.38 61 PRO C CA 1
ATOM 1426 C C . PRO C 1 27 ? 3.540 20.769 -34.110 1.00 40.50 61 PRO C C 1
ATOM 1427 O O . PRO C 1 27 ? 2.915 20.409 -35.114 1.00 43.25 61 PRO C O 1
ATOM 1431 N N . ASP C 1 28 ? 4.574 20.078 -33.629 1.00 37.04 62 ASP C N 1
ATOM 1432 C CA . ASP C 1 28 ? 5.007 18.824 -34.265 1.00 44.76 62 ASP C CA 1
ATOM 1433 C C . ASP C 1 28 ? 4.024 17.666 -34.039 1.00 35.72 62 ASP C C 1
ATOM 1434 O O . ASP C 1 28 ? 4.022 16.709 -34.820 1.00 36.12 62 ASP C O 1
ATOM 1439 N N . SER C 1 29 ? 3.224 17.697 -32.972 1.00 29.58 63 SER C N 1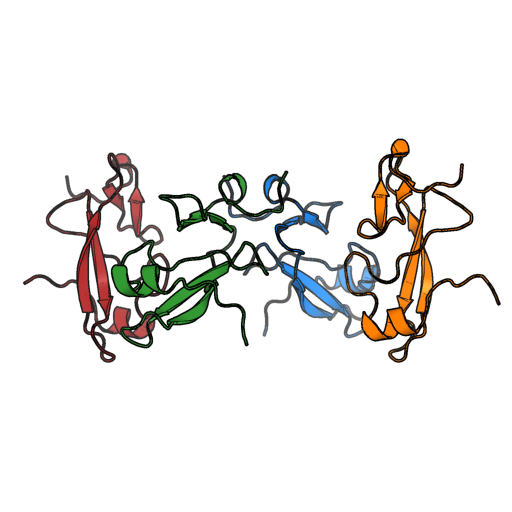
ATOM 1440 C CA . SER C 1 29 ? 2.529 16.453 -32.648 1.00 31.80 63 SER C CA 1
ATOM 1441 C C . SER C 1 29 ? 1.391 16.698 -31.681 1.00 35.70 63 SER C C 1
ATOM 1442 O O . SER C 1 29 ? 1.444 17.593 -30.826 1.00 36.36 63 SER C O 1
ATOM 1445 N N . CYS C 1 30 ? 0.345 15.890 -31.839 1.00 29.97 64 CYS C N 1
ATOM 1446 C CA . CYS C 1 30 ? -0.861 16.053 -31.035 1.00 32.47 64 CYS C CA 1
ATOM 1447 C C . CYS C 1 30 ? -0.806 15.251 -29.739 1.00 29.57 64 CYS C C 1
ATOM 1448 O O . CYS C 1 30 ? -1.674 15.427 -28.889 1.00 35.13 64 CYS C O 1
ATOM 1451 N N . THR C 1 31 ? 0.174 14.365 -29.585 1.00 33.75 65 THR C N 1
ATOM 1452 C CA . THR C 1 31 ? 0.292 13.540 -28.386 1.00 33.36 65 THR C CA 1
ATOM 1453 C C . THR C 1 31 ? 1.302 14.097 -27.391 1.00 31.83 65 THR C C 1
ATOM 1454 O O . THR C 1 31 ? 1.695 13.390 -26.454 1.00 33.11 65 THR C O 1
ATOM 1458 N N . THR C 1 32 ? 1.757 15.333 -27.591 1.00 28.44 66 THR C N 1
ATOM 1459 C CA . THR C 1 32 ? 2.612 16.026 -26.645 1.00 31.45 66 THR C CA 1
ATOM 1460 C C . THR C 1 32 ? 2.087 17.442 -26.440 1.00 31.88 66 THR C C 1
ATOM 1461 O O . THR C 1 32 ? 1.136 17.885 -27.086 1.00 34.23 66 THR C O 1
ATOM 1465 N N . TYR C 1 33 ? 2.709 18.145 -25.501 1.00 32.86 67 TYR C N 1
ATOM 1466 C CA . TYR C 1 33 ? 2.412 19.545 -25.260 1.00 31.29 67 TYR C CA 1
ATOM 1467 C C . TYR C 1 33 ? 3.718 20.197 -24.813 1.00 31.85 67 TYR C C 1
ATOM 1468 O O . TYR C 1 33 ? 4.726 19.519 -24.600 1.00 31.38 67 TYR C O 1
ATOM 1477 N N . ILE C 1 34 ? 3.716 21.516 -24.704 1.00 28.98 68 ILE C N 1
ATOM 1478 C CA . ILE C 1 34 ? 4.890 22.266 -24.258 1.00 28.72 68 ILE C CA 1
ATOM 1479 C C . ILE C 1 34 ? 4.539 22.902 -22.929 1.00 34.88 68 ILE C C 1
ATOM 1480 O O . ILE C 1 34 ? 3.463 23.503 -22.792 1.00 32.14 68 ILE C O 1
ATOM 1485 N N . GLN C 1 35 ? 5.434 22.763 -21.956 1.00 34.90 69 GLN C N 1
ATOM 1486 C CA . GLN C 1 35 ? 5.259 23.358 -20.634 1.00 34.50 69 GLN C CA 1
ATOM 1487 C C . GLN C 1 35 ? 6.439 24.292 -20.402 1.00 35.85 69 GLN C C 1
ATOM 1488 O O . GLN C 1 35 ? 7.566 23.986 -20.808 1.00 38.58 69 GLN C O 1
ATOM 1494 N N . CYS C 1 36 ? 6.179 25.458 -19.813 1.00 38.42 70 CYS C N 1
ATOM 1495 C CA . CYS C 1 36 ? 7.215 26.467 -19.653 1.00 36.19 70 CYS C CA 1
ATOM 1496 C C . CYS C 1 36 ? 7.816 26.381 -18.254 1.00 38.19 70 CYS C C 1
ATOM 1497 O O . CYS C 1 36 ? 7.097 26.200 -17.269 1.00 40.40 70 CYS C O 1
ATOM 1500 N N . VAL C 1 37 ? 9.137 26.465 -18.186 1.00 42.08 71 VAL C N 1
ATOM 1501 C CA . VAL C 1 37 ? 9.906 26.453 -16.951 1.00 42.07 71 VAL C CA 1
ATOM 1502 C C . VAL C 1 37 ? 10.436 27.866 -16.757 1.00 43.98 71 VAL C C 1
ATOM 1503 O O . VAL C 1 37 ? 11.312 28.298 -17.516 1.00 44.45 71 VAL C O 1
ATOM 1507 N N . PRO C 1 38 ? 9.926 28.619 -15.794 1.00 45.41 72 PRO C N 1
ATOM 1508 C CA . PRO C 1 38 ? 10.374 30.011 -15.639 1.00 55.44 72 PRO C CA 1
ATOM 1509 C C . PRO C 1 38 ? 11.842 30.078 -15.274 1.00 57.09 72 PRO C C 1
ATOM 1510 O O . PRO C 1 38 ? 12.312 29.331 -14.420 1.00 55.81 72 PRO C O 1
ATOM 1514 N N . LEU C 1 39 ? 12.567 30.988 -15.933 1.00 52.33 73 LEU C N 1
ATOM 1515 C CA . LEU C 1 39 ? 13.989 31.180 -15.687 1.00 58.88 73 LEU C CA 1
ATOM 1516 C C . LEU C 1 39 ? 14.345 32.482 -14.978 1.00 62.16 73 LEU C C 1
ATOM 1517 O O . LEU C 1 39 ? 15.455 32.582 -14.444 1.00 63.50 73 LEU C O 1
ATOM 1522 N N . ASP C 1 40 ? 13.457 33.471 -14.958 1.00 69.50 74 ASP C N 1
ATOM 1523 C CA . ASP C 1 40 ? 13.701 34.731 -14.250 1.00 77.69 74 ASP C CA 1
ATOM 1524 C C . ASP C 1 40 ? 12.354 35.402 -13.962 1.00 83.36 74 ASP C C 1
ATOM 1525 O O . ASP C 1 40 ? 11.288 34.805 -14.157 1.00 91.15 74 ASP C O 1
ATOM 1530 N N . GLU C 1 41 ? 12.401 36.657 -13.518 1.00 78.66 75 GLU C N 1
ATOM 1531 C CA . GLU C 1 41 ? 11.215 37.417 -13.149 1.00 82.45 75 GLU C CA 1
ATOM 1532 C C . GLU C 1 41 ? 10.736 38.344 -14.254 1.00 86.43 75 GLU C C 1
ATOM 1533 O O . GLU C 1 41 ? 9.765 39.079 -14.052 1.00 93.63 75 GLU C O 1
ATOM 1539 N N . VAL C 1 42 ? 11.410 38.359 -15.401 1.00 86.18 76 VAL C N 1
ATOM 1540 C CA . VAL C 1 42 ? 10.962 39.164 -16.528 1.00 83.16 76 VAL C CA 1
ATOM 1541 C C . VAL C 1 42 ? 10.264 38.317 -17.584 1.00 73.68 76 VAL C C 1
ATOM 1542 O O . VAL C 1 42 ? 10.056 38.778 -18.710 1.00 75.72 76 VAL C O 1
ATOM 1546 N N . GLY C 1 43 ? 9.894 37.085 -17.246 1.00 65.08 77 GLY C N 1
ATOM 1547 C CA . GLY C 1 43 ? 9.054 36.294 -18.112 1.00 60.12 77 GLY C CA 1
ATOM 1548 C C . GLY C 1 43 ? 9.768 35.374 -19.078 1.00 56.09 77 GLY C C 1
ATOM 1549 O O . GLY C 1 43 ? 9.092 34.713 -19.867 1.00 53.12 77 GLY C O 1
ATOM 1550 N N . ASN C 1 44 ? 11.099 35.309 -19.050 1.00 57.40 78 ASN C N 1
ATOM 1551 C CA . ASN C 1 44 ? 11.804 34.311 -19.843 1.00 55.11 78 ASN C CA 1
ATOM 1552 C C . ASN C 1 44 ? 11.582 32.919 -19.263 1.00 55.90 78 ASN C C 1
ATOM 1553 O O . ASN C 1 44 ? 11.545 32.729 -18.044 1.00 56.48 78 ASN C O 1
ATOM 1558 N N . ALA C 1 45 ? 11.445 31.940 -20.150 1.00 50.14 79 ALA C N 1
ATOM 1559 C CA . ALA C 1 45 ? 11.153 30.581 -19.724 1.00 48.58 79 ALA C CA 1
ATOM 1560 C C . ALA C 1 45 ? 11.710 29.604 -20.745 1.00 44.03 79 ALA C C 1
ATOM 1561 O O . ALA C 1 45 ? 11.888 29.933 -21.930 1.00 46.57 79 ALA C O 1
ATOM 1563 N N . LYS C 1 46 ? 12.008 28.420 -20.270 1.00 42.45 80 LYS C N 1
ATOM 1564 C CA . LYS C 1 46 ? 12.481 27.351 -21.127 1.00 46.68 80 LYS C CA 1
ATOM 1565 C C . LYS C 1 46 ? 11.300 26.469 -21.502 1.00 45.40 80 LYS C C 1
ATOM 1566 O O . LYS C 1 46 ? 10.558 26.033 -20.612 1.00 40.40 80 LYS C O 1
ATOM 1572 N N . PRO C 1 47 ? 11.071 26.209 -22.776 1.00 41.16 81 PRO C N 1
ATOM 1573 C CA . PRO C 1 47 ? 9.971 25.326 -23.164 1.00 34.74 81 PRO C CA 1
ATOM 1574 C C . PRO C 1 47 ? 10.420 23.886 -23.142 1.00 40.36 81 PRO C C 1
ATOM 1575 O O . PRO C 1 47 ? 11.511 23.552 -23.609 1.00 44.61 81 PRO C O 1
ATOM 1579 N N . VAL C 1 48 ? 9.560 23.021 -22.609 1.00 38.18 82 VAL C N 1
ATOM 1580 C CA . VAL C 1 48 ? 9.872 21.608 -22.467 1.00 35.96 82 VAL C CA 1
ATOM 1581 C C . VAL C 1 48 ? 8.747 20.795 -23.091 1.00 39.50 82 VAL C C 1
ATOM 1582 O O . VAL C 1 48 ? 7.574 21.014 -22.763 1.00 34.75 82 VAL C O 1
ATOM 1586 N N . VAL C 1 49 ? 9.099 19.829 -23.953 1.00 34.33 83 VAL C N 1
ATOM 1587 C CA . VAL C 1 49 ? 8.074 18.978 -24.562 1.00 34.23 83 VAL C CA 1
ATOM 1588 C C . VAL C 1 49 ? 7.722 17.868 -23.598 1.00 33.76 83 VAL C C 1
ATOM 1589 O O . VAL C 1 49 ? 8.610 17.174 -23.101 1.00 34.63 83 VAL C O 1
ATOM 1593 N N . LYS C 1 50 ? 6.420 17.693 -23.343 1.00 35.20 84 LYS C N 1
ATOM 1594 C CA . LYS C 1 50 ? 5.898 16.769 -22.337 1.00 30.15 84 LYS C CA 1
ATOM 1595 C C . LYS C 1 50 ? 4.946 15.775 -22.999 1.00 37.03 84 LYS C C 1
ATOM 1596 O O . LYS C 1 50 ? 4.201 16.147 -23.905 1.00 32.96 84 LYS C O 1
ATOM 1602 N N . PRO C 1 51 ? 4.926 14.524 -22.575 1.00 36.41 85 PRO C N 1
ATOM 1603 C CA . PRO C 1 51 ? 4.079 13.562 -23.275 1.00 34.12 85 PRO C CA 1
ATOM 1604 C C . PRO C 1 51 ? 2.663 13.488 -22.722 1.00 36.66 85 PRO C C 1
ATOM 1605 O O . PRO C 1 51 ? 2.420 13.630 -21.515 1.00 41.45 85 PRO C O 1
ATOM 1609 N N . CYS C 1 52 ? 1.701 13.242 -23.638 1.00 33.45 86 CYS C N 1
ATOM 1610 C CA . CYS C 1 52 ? 0.393 12.780 -23.177 1.00 35.45 86 CYS C CA 1
ATOM 1611 C C . CYS C 1 52 ? 0.434 11.279 -22.851 1.00 39.26 86 CYS C C 1
ATOM 1612 O O . CYS C 1 52 ? 1.261 10.544 -23.392 1.00 34.88 86 CYS C O 1
ATOM 1615 N N . PRO C 1 53 ? -0.457 10.792 -21.977 1.00 38.66 87 PRO C N 1
ATOM 1616 C CA . PRO C 1 53 ? -0.566 9.338 -21.774 1.00 34.59 87 PRO C CA 1
ATOM 1617 C C . PRO C 1 53 ? -0.978 8.642 -23.076 1.00 37.58 87 PRO C C 1
ATOM 1618 O O . PRO C 1 53 ? -1.485 9.266 -24.006 1.00 35.06 87 PRO C O 1
ATOM 1622 N N . LYS C 1 54 ? -0.744 7.327 -23.123 1.00 33.74 88 LYS C N 1
ATOM 1623 C CA . LYS C 1 54 ? -1.116 6.516 -24.280 1.00 40.68 88 LYS C CA 1
ATOM 1624 C C . LYS C 1 54 ? -2.553 6.792 -24.702 1.00 37.52 88 LYS C C 1
ATOM 1625 O O . LYS C 1 54 ? -3.468 6.788 -23.868 1.00 35.80 88 LYS C O 1
ATOM 1631 N N . GLY C 1 55 ? -2.742 7.029 -26.003 1.00 33.79 89 GLY C N 1
ATOM 1632 C CA . GLY C 1 55 ? -4.071 7.155 -26.585 1.00 32.66 89 GLY C CA 1
ATOM 1633 C C . GLY C 1 55 ? -4.700 8.539 -26.498 1.00 34.23 89 GLY C C 1
ATOM 1634 O O . GLY C 1 55 ? -5.786 8.745 -27.054 1.00 35.37 89 GLY C O 1
ATOM 1635 N N . LEU C 1 56 ? -4.067 9.486 -25.813 1.00 29.22 90 LEU C N 1
ATOM 1636 C CA . LEU C 1 56 ? -4.641 10.805 -25.574 1.00 33.83 90 LEU C CA 1
ATOM 1637 C C . LEU C 1 56 ? -3.968 11.851 -26.451 1.00 35.83 90 LEU C C 1
ATOM 1638 O O . LEU C 1 56 ? -2.871 11.641 -26.975 1.00 32.97 90 LEU C O 1
ATOM 1643 N N . GLN C 1 57 ? -4.645 12.999 -26.598 1.00 33.26 91 GLN C N 1
ATOM 1644 C CA . GLN C 1 57 ? -4.114 14.101 -27.399 1.00 29.35 91 GLN C CA 1
ATOM 1645 C C . GLN C 1 57 ? -4.349 15.424 -26.682 1.00 31.39 91 GLN C C 1
ATOM 1646 O O . GLN C 1 57 ? -5.235 15.531 -25.829 1.00 33.65 91 GLN C O 1
ATOM 1652 N N . TRP C 1 58 ? -3.553 16.450 -27.056 1.00 26.32 92 TRP C N 1
ATOM 1653 C CA . TRP C 1 58 ? -3.586 17.723 -26.339 1.00 31.89 92 TRP C CA 1
ATOM 1654 C C . TRP C 1 58 ? -4.910 18.434 -26.578 1.00 33.10 92 TRP C C 1
ATOM 1655 O O . TRP C 1 58 ? -5.350 18.568 -27.719 1.00 32.62 92 TRP C O 1
ATOM 1666 N N . ASN C 1 59 ? -5.539 18.912 -25.504 1.00 34.63 93 ASN C N 1
ATOM 1667 C CA . ASN C 1 59 ? -6.805 19.649 -25.566 1.00 36.56 93 ASN C CA 1
ATOM 1668 C C . ASN C 1 59 ? -6.495 21.063 -25.067 1.00 37.19 93 ASN C C 1
ATOM 1669 O O . ASN C 1 59 ? -6.404 21.305 -23.862 1.00 34.58 93 ASN C O 1
ATOM 1674 N N . ASP C 1 60 ? -6.365 21.991 -26.005 1.00 31.63 94 ASP C N 1
ATOM 1675 C CA . ASP C 1 60 ? -5.903 23.342 -25.731 1.00 33.78 94 ASP C CA 1
ATOM 1676 C C . ASP C 1 60 ? -7.034 24.298 -25.411 1.00 38.36 94 ASP C C 1
ATOM 1677 O O . ASP C 1 60 ? -6.770 25.484 -25.173 1.00 41.48 94 ASP C O 1
ATOM 1682 N N . ASN C 1 61 ? -8.273 23.808 -25.374 1.00 35.79 95 ASN C N 1
ATOM 1683 C CA . ASN C 1 61 ? -9.426 24.663 -25.098 1.00 45.69 95 ASN C CA 1
ATOM 1684 C C . ASN C 1 61 ? -9.306 25.356 -23.743 1.00 46.96 95 ASN C C 1
ATOM 1685 O O . ASN C 1 61 ? -8.666 24.854 -22.811 1.00 43.79 95 ASN C O 1
ATOM 1690 N N . VAL C 1 62 ? -9.915 26.546 -23.645 1.00 50.10 96 VAL C N 1
ATOM 1691 C CA . VAL C 1 62 ? -9.955 27.267 -22.379 1.00 54.30 96 VAL C CA 1
ATOM 1692 C C . VAL C 1 62 ? -10.655 26.413 -21.329 1.00 51.89 96 VAL C C 1
ATOM 1693 O O . VAL C 1 62 ? -11.699 25.795 -21.587 1.00 51.93 96 VAL C O 1
ATOM 1697 N N . GLY C 1 63 ? -10.067 26.357 -20.143 1.00 51.96 97 GLY C N 1
ATOM 1698 C CA . GLY C 1 63 ? -10.595 25.540 -19.077 1.00 51.97 97 GLY C CA 1
ATOM 1699 C C . GLY C 1 63 ? -10.256 24.078 -19.190 1.00 47.91 97 GLY C C 1
ATOM 1700 O O . GLY C 1 63 ? -10.632 23.305 -18.303 1.00 50.50 97 GLY C O 1
ATOM 1701 N N . LYS C 1 64 ? -9.572 23.679 -20.255 1.00 40.66 98 LYS C N 1
ATOM 1702 C CA . LYS C 1 64 ? -9.095 22.318 -20.411 1.00 40.79 98 LYS C CA 1
ATOM 1703 C C . LYS C 1 64 ? -7.593 22.275 -20.158 1.00 40.37 98 LYS C C 1
ATOM 1704 O O . LYS C 1 64 ? -7.176 22.033 -19.019 1.00 41.29 98 LYS C O 1
ATOM 1710 N N . LYS C 1 65 ? -6.785 22.508 -21.198 1.00 42.25 99 LYS C N 1
ATOM 1711 C CA . LYS C 1 65 ? -5.320 22.488 -21.099 1.00 33.93 99 LYS C CA 1
ATOM 1712 C C . LYS C 1 65 ? -4.854 21.174 -20.480 1.00 32.90 99 LYS C C 1
ATOM 1713 O O . LYS C 1 65 ? -4.100 21.129 -19.503 1.00 36.59 99 LYS C O 1
ATOM 1719 N N . TRP C 1 66 ? -5.331 20.087 -21.059 1.00 34.34 100 TRP C N 1
ATOM 1720 C CA . TRP C 1 66 ? -4.958 18.774 -20.561 1.00 35.67 100 TRP C CA 1
ATOM 1721 C C . TRP C 1 66 ? -5.025 17.789 -21.718 1.00 36.67 100 TRP C C 1
ATOM 1722 O O . TRP C 1 66 ? -5.499 18.116 -22.817 1.00 35.41 100 TRP C O 1
ATOM 1733 N N . CYS C 1 67 ? -4.498 16.588 -21.485 1.00 30.53 101 CYS C N 1
ATOM 1734 C CA . CYS C 1 67 ? -4.595 15.523 -22.479 1.00 31.29 101 CYS C CA 1
ATOM 1735 C C . CYS C 1 67 ? -5.972 14.882 -22.399 1.00 31.03 101 CYS C C 1
ATOM 1736 O O . CYS C 1 67 ? -6.514 14.641 -21.308 1.00 35.02 101 CYS C O 1
ATOM 1739 N N . ASP C 1 68 ? -6.535 14.578 -23.559 1.00 30.02 102 ASP C N 1
ATOM 1740 C CA . ASP C 1 68 ? -7.942 14.212 -23.617 1.00 36.29 102 ASP C CA 1
ATOM 1741 C C . ASP C 1 68 ? -8.114 13.132 -24.679 1.00 37.52 102 ASP C C 1
ATOM 1742 O O . ASP C 1 68 ? -7.197 12.840 -25.458 1.00 31.98 102 ASP C O 1
ATOM 1747 N N . TYR C 1 69 ? -9.300 12.534 -24.708 1.00 34.60 103 TYR C N 1
ATOM 1748 C CA . TYR C 1 69 ? -9.575 11.580 -25.773 1.00 36.85 103 TYR C CA 1
ATOM 1749 C C . TYR C 1 69 ? -9.498 12.292 -27.119 1.00 38.65 103 TYR C C 1
ATOM 1750 O O . TYR C 1 69 ? -9.810 13.487 -27.212 1.00 36.70 103 TYR C O 1
ATOM 1759 N N . PRO C 1 70 ? -9.078 11.579 -28.180 1.00 36.60 104 PRO C N 1
ATOM 1760 C CA . PRO C 1 70 ? -8.916 12.238 -29.501 1.00 36.52 104 PRO C CA 1
ATOM 1761 C C . PRO C 1 70 ? -10.137 13.034 -29.994 1.00 38.42 104 PRO C C 1
ATOM 1762 O O . PRO C 1 70 ? -9.983 14.171 -30.431 1.00 40.45 104 PRO C O 1
ATOM 1766 N N . ASN C 1 71 ? -11.345 12.494 -29.893 1.00 42.66 105 ASN C N 1
ATOM 1767 C CA . ASN C 1 71 ? -12.528 13.219 -30.346 1.00 44.40 105 ASN C CA 1
ATOM 1768 C C . ASN C 1 71 ? -12.797 14.495 -29.555 1.00 48.31 105 ASN C C 1
ATOM 1769 O O . ASN C 1 71 ? -13.609 15.319 -29.992 1.00 50.91 105 ASN C O 1
ATOM 1774 N N . LEU C 1 72 ? -12.175 14.673 -28.393 1.00 44.89 106 LEU C N 1
ATOM 1775 C CA . LEU C 1 72 ? -12.343 15.900 -27.618 1.00 47.21 106 LEU C CA 1
ATOM 1776 C C . LEU C 1 72 ? -11.156 16.826 -27.744 1.00 41.05 106 LEU C C 1
ATOM 1777 O O . LEU C 1 72 ? -11.199 17.940 -27.218 1.00 48.09 106 LEU C O 1
ATOM 1782 N N . SER C 1 73 ? -10.099 16.401 -28.437 1.00 36.86 107 SER C N 1
ATOM 1783 C CA . SER C 1 73 ? -8.848 17.137 -28.445 1.00 35.99 107 SER C CA 1
ATOM 1784 C C . SER C 1 73 ? -8.904 18.272 -29.471 1.00 36.14 107 SER C C 1
ATOM 1785 O O . SER C 1 73 ? -9.816 18.350 -30.296 1.00 38.12 107 SER C O 1
ATOM 1788 N N . THR C 1 74 ? -7.893 19.141 -29.441 1.00 36.65 108 THR C N 1
ATOM 1789 C CA . THR C 1 74 ? -7.778 20.230 -30.416 1.00 34.75 108 THR C CA 1
ATOM 1790 C C . THR C 1 74 ? -6.784 19.913 -31.534 1.00 38.64 108 THR C C 1
ATOM 1791 O O . THR C 1 74 ? -6.333 20.828 -32.240 1.00 39.78 108 THR C O 1
ATOM 1795 N N . CYS C 1 75 ? -6.436 18.641 -31.711 1.00 33.37 109 CYS C N 1
ATOM 1796 C CA . CYS C 1 75 ? -5.585 18.231 -32.818 1.00 30.47 109 CYS C CA 1
ATOM 1797 C C . CYS C 1 75 ? -6.146 18.737 -34.160 1.00 32.14 109 CYS C C 1
ATOM 1798 O O . CYS C 1 75 ? -7.355 18.602 -34.425 1.00 35.05 109 CYS C O 1
ATOM 1801 N N . PRO C 1 76 ? -5.314 19.338 -35.007 1.00 34.61 110 PRO C N 1
ATOM 1802 C CA . PRO C 1 76 ? -5.783 19.791 -36.332 1.00 39.73 110 PRO C CA 1
ATOM 1803 C C . PRO C 1 76 ? -6.201 18.661 -37.257 1.00 43.02 110 PRO C C 1
ATOM 1804 O O . PRO C 1 76 ? -6.978 18.891 -38.185 1.00 44.79 110 PRO C O 1
ATOM 1808 N N . VAL C 1 77 ? -5.680 17.460 -37.060 1.00 39.82 111 VAL C N 1
ATOM 1809 C CA . VAL C 1 77 ? -5.986 16.315 -37.909 1.00 40.66 111 VAL C CA 1
ATOM 1810 C C . VAL C 1 77 ? -7.209 15.608 -37.342 1.00 44.51 111 VAL C C 1
ATOM 1811 O O . VAL C 1 77 ? -7.151 15.070 -36.228 1.00 46.91 111 VAL C O 1
ATOM 1815 N N . LYS C 1 78 ? -8.317 15.604 -38.101 1.00 42.08 112 LYS C N 1
ATOM 1816 C CA . LYS C 1 78 ? -9.605 15.135 -37.590 1.00 49.75 112 LYS C CA 1
ATOM 1817 C C . LYS C 1 78 ? -10.377 14.322 -38.635 1.00 60.25 112 LYS C C 1
ATOM 1818 O O . LYS C 1 78 ? -9.971 14.195 -39.792 1.00 57.17 112 LYS C O 1
ATOM 1824 N N . THR C 1 79 ? -11.571 13.879 -38.216 1.00 75.75 113 THR C N 1
ATOM 1825 C CA . THR C 1 79 ? -12.525 12.963 -38.889 1.00 73.47 113 THR C CA 1
ATOM 1826 C C . THR C 1 79 ? -11.970 11.560 -38.790 1.00 69.28 113 THR C C 1
ATOM 1827 O O . THR C 1 79 ? -12.278 10.850 -37.833 1.00 66.12 113 THR C O 1
ATOM 1831 N N . PRO D 1 2 ? 1.390 18.508 11.769 1.00 81.34 36 PRO D N 1
ATOM 1832 C CA . PRO D 1 2 ? 0.246 18.198 10.912 1.00 82.11 36 PRO D CA 1
ATOM 1833 C C . PRO D 1 2 ? 0.472 17.026 9.970 1.00 80.91 36 PRO D C 1
ATOM 1834 O O . PRO D 1 2 ? 1.583 16.523 9.786 1.00 84.92 36 PRO D O 1
ATOM 1838 N N . TYR D 1 3 ? -0.625 16.626 9.350 1.00 74.27 37 TYR D N 1
ATOM 1839 C CA . TYR D 1 3 ? -0.718 15.344 8.671 1.00 70.23 37 TYR D CA 1
ATOM 1840 C C . TYR D 1 3 ? -0.014 15.393 7.321 1.00 70.12 37 TYR D C 1
ATOM 1841 O O . TYR D 1 3 ? -0.275 16.284 6.516 1.00 70.16 37 TYR D O 1
ATOM 1850 N N . ASN D 1 4 ? 0.876 14.434 7.069 1.00 72.38 38 ASN D N 1
ATOM 1851 C CA . ASN D 1 4 ? 1.559 14.331 5.780 1.00 70.89 38 ASN D CA 1
ATOM 1852 C C . ASN D 1 4 ? 1.671 12.855 5.413 1.00 65.58 38 ASN D C 1
ATOM 1853 O O . ASN D 1 4 ? 2.498 12.127 5.985 1.00 66.45 38 ASN D O 1
ATOM 1858 N N . PRO D 1 5 ? 0.873 12.383 4.453 1.00 63.13 39 PRO D N 1
ATOM 1859 C CA . PRO D 1 5 ? 0.942 10.978 4.034 1.00 63.00 39 PRO D CA 1
ATOM 1860 C C . PRO D 1 5 ? 1.991 10.682 2.974 1.00 60.93 39 PRO D C 1
ATOM 1861 O O . PRO D 1 5 ? 2.067 9.537 2.523 1.00 62.01 39 PRO D O 1
ATOM 1865 N N . CYS D 1 6 ? 2.801 11.667 2.580 1.00 58.77 40 CYS D N 1
ATOM 1866 C CA . CYS D 1 6 ? 3.762 11.523 1.485 1.00 67.25 40 CYS D CA 1
ATOM 1867 C C . CYS D 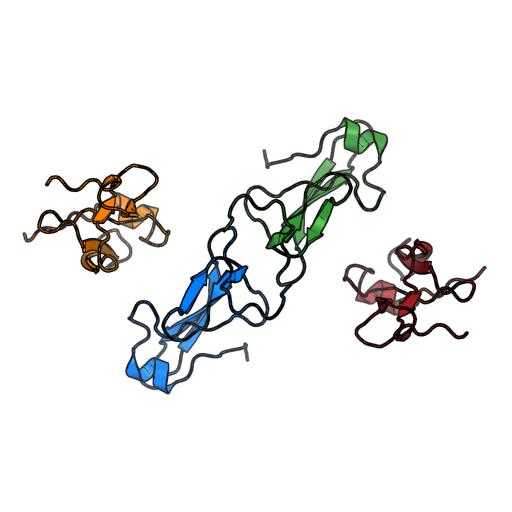1 6 ? 4.931 10.640 1.902 1.00 73.94 40 CYS D C 1
ATOM 1868 O O . CYS D 1 6 ? 5.785 11.062 2.691 1.00 83.32 40 CYS D O 1
ATOM 1871 N N . LYS D 1 7 ? 4.991 9.429 1.349 1.00 68.85 41 LYS D N 1
ATOM 1872 C CA . LYS D 1 7 ? 6.042 8.476 1.706 1.00 73.00 41 LYS D CA 1
ATOM 1873 C C . LYS D 1 7 ? 7.333 8.809 0.969 1.00 69.82 41 LYS D C 1
ATOM 1874 O O . LYS D 1 7 ? 7.333 8.831 -0.261 1.00 73.70 41 LYS D O 1
ATOM 1880 N N . PRO D 1 8 ? 8.439 9.085 1.673 1.00 70.24 42 PRO D N 1
ATOM 1881 C CA . PRO D 1 8 ? 9.650 9.568 0.984 1.00 68.19 42 PRO D CA 1
ATOM 1882 C C . PRO D 1 8 ? 10.124 8.693 -0.170 1.00 70.25 42 PRO D C 1
ATOM 1883 O O . PRO D 1 8 ? 10.500 9.237 -1.226 1.00 70.45 42 PRO D O 1
ATOM 1887 N N . GLN D 1 9 ? 10.128 7.361 -0.028 1.00 70.86 43 GLN D N 1
ATOM 1888 C CA . GLN D 1 9 ? 10.670 6.542 -1.106 1.00 71.97 43 GLN D CA 1
ATOM 1889 C C . GLN D 1 9 ? 9.778 6.624 -2.332 1.00 74.38 43 GLN D C 1
ATOM 1890 O O . GLN D 1 9 ? 10.267 6.594 -3.465 1.00 74.83 43 GLN D O 1
ATOM 1896 N N . GLU D 1 10 ? 8.466 6.729 -2.122 1.00 67.45 44 GLU D N 1
ATOM 1897 C CA . GLU D 1 10 ? 7.561 6.971 -3.234 1.00 65.68 44 GLU D CA 1
ATOM 1898 C C . GLU D 1 10 ? 7.926 8.281 -3.929 1.00 66.83 44 GLU D C 1
ATOM 1899 O O . GLU D 1 10 ? 8.092 8.323 -5.153 1.00 56.28 44 GLU D O 1
ATOM 1905 N N . VAL D 1 11 ? 8.138 9.343 -3.142 1.00 64.96 45 VAL D N 1
ATOM 1906 C CA . VAL D 1 11 ? 8.582 10.618 -3.702 1.00 62.44 45 VAL D CA 1
ATOM 1907 C C . VAL D 1 11 ? 9.894 10.450 -4.459 1.00 61.93 45 VAL D C 1
ATOM 1908 O O . VAL D 1 11 ? 10.050 10.978 -5.566 1.00 59.50 45 VAL D O 1
ATOM 1912 N N . ILE D 1 12 ? 10.848 9.710 -3.882 1.00 66.87 46 ILE D N 1
ATOM 1913 C CA . ILE D 1 12 ? 12.147 9.488 -4.523 1.00 70.31 46 ILE D CA 1
ATOM 1914 C C . ILE D 1 12 ? 11.976 8.749 -5.847 1.00 67.55 46 ILE D C 1
ATOM 1915 O O . ILE D 1 12 ? 12.435 9.214 -6.898 1.00 60.82 46 ILE D O 1
ATOM 1920 N N . ASP D 1 13 ? 11.295 7.596 -5.817 1.00 65.97 47 ASP D N 1
ATOM 1921 C CA . ASP D 1 13 ? 11.292 6.688 -6.966 1.00 72.77 47 ASP D CA 1
ATOM 1922 C C . ASP D 1 13 ? 10.556 7.286 -8.160 1.00 71.76 47 ASP D C 1
ATOM 1923 O O . ASP D 1 13 ? 10.934 7.045 -9.315 1.00 74.04 47 ASP D O 1
ATOM 1928 N N . THR D 1 14 ? 9.496 8.052 -7.910 1.00 61.69 48 THR D N 1
ATOM 1929 C CA . THR D 1 14 ? 8.636 8.514 -8.986 1.00 52.53 48 THR D CA 1
ATOM 1930 C C . THR D 1 14 ? 8.781 9.990 -9.313 1.00 53.00 48 THR D C 1
ATOM 1931 O O . THR D 1 14 ? 8.365 10.400 -10.393 1.00 51.60 48 THR D O 1
ATOM 1935 N N . LYS D 1 15 ? 9.315 10.799 -8.398 1.00 65.03 49 LYS D N 1
ATOM 1936 C CA . LYS D 1 15 ? 9.244 12.259 -8.454 1.00 58.66 49 LYS D CA 1
ATOM 1937 C C . LYS D 1 15 ? 7.799 12.770 -8.485 1.00 49.81 49 LYS D C 1
ATOM 1938 O O . LYS D 1 15 ? 7.564 13.929 -8.835 1.00 44.47 49 LYS D O 1
ATOM 1944 N N . CYS D 1 16 ? 6.817 11.929 -8.116 1.00 44.95 50 CYS D N 1
ATOM 1945 C CA . CYS D 1 16 ? 5.395 12.276 -8.205 1.00 46.98 50 CYS D CA 1
ATOM 1946 C C . CYS D 1 16 ? 4.999 12.725 -9.619 1.00 48.84 50 CYS D C 1
ATOM 1947 O O . CYS D 1 16 ? 4.087 13.553 -9.780 1.00 39.34 50 CYS D O 1
ATOM 1950 N N . MET D 1 17 ? 5.664 12.151 -10.645 1.00 49.84 51 MET D N 1
ATOM 1951 C CA A MET D 1 17 ? 5.495 12.581 -12.038 0.63 49.38 51 MET D CA 1
ATOM 1952 C CA B MET D 1 17 ? 5.474 12.607 -12.023 0.37 49.58 51 MET D CA 1
ATOM 1953 C C . MET D 1 17 ? 4.275 11.951 -12.699 1.00 46.68 51 MET D C 1
ATOM 1954 O O . MET D 1 17 ? 3.537 12.623 -13.424 1.00 44.06 51 MET D O 1
ATOM 1963 N N . GLY D 1 18 ? 4.073 10.641 -12.496 1.00 46.26 52 GLY D N 1
ATOM 1964 C CA . GLY D 1 18 ? 3.096 9.891 -13.264 1.00 41.57 52 GLY D CA 1
ATOM 1965 C C . GLY D 1 18 ? 1.660 10.157 -12.867 1.00 40.68 52 GLY D C 1
ATOM 1966 O O . GLY D 1 18 ? 1.383 10.784 -11.829 1.00 40.09 52 GLY D O 1
ATOM 1967 N N . PRO D 1 19 ? 0.715 9.666 -13.687 1.00 41.04 53 PRO D N 1
ATOM 1968 C CA . PRO D 1 19 ? -0.713 9.976 -13.473 1.00 40.90 53 PRO D CA 1
ATOM 1969 C C . PRO D 1 19 ? -1.314 9.368 -12.204 1.00 43.08 53 PRO D C 1
ATOM 1970 O O . PRO D 1 19 ? -2.424 9.761 -11.827 1.00 42.11 53 PRO D O 1
ATOM 1974 N N . LYS D 1 20 ? -0.642 8.424 -11.553 1.00 43.91 54 LYS D N 1
ATOM 1975 C CA . LYS D 1 20 ? -1.150 7.869 -10.305 1.00 48.18 54 LYS D CA 1
ATOM 1976 C C . LYS D 1 20 ? -0.146 8.007 -9.165 1.00 46.26 54 LYS D C 1
ATOM 1977 O O . LYS D 1 20 ? -0.323 7.365 -8.116 1.00 49.53 54 LYS D O 1
ATOM 1983 N N . ASP D 1 21 ? 0.882 8.842 -9.323 1.00 44.60 55 ASP D N 1
ATOM 1984 C CA . ASP D 1 21 ? 1.990 8.900 -8.372 1.00 48.28 55 ASP D CA 1
ATOM 1985 C C . ASP D 1 21 ? 1.722 9.867 -7.217 1.00 44.93 55 ASP D C 1
ATOM 1986 O O . ASP D 1 21 ? 1.230 10.968 -7.428 1.00 42.90 55 ASP D O 1
ATOM 1991 N N . CYS D 1 22 ? 2.060 9.447 -5.989 1.00 49.89 56 CYS D N 1
ATOM 1992 C CA . CYS D 1 22 ? 1.965 10.298 -4.791 1.00 51.31 56 CYS D CA 1
ATOM 1993 C C . CYS D 1 22 ? 0.548 10.830 -4.552 1.00 52.89 56 CYS D C 1
ATOM 1994 O O . CYS D 1 22 ? 0.367 11.981 -4.139 1.00 45.39 56 CYS D O 1
ATOM 1997 N N . LEU D 1 23 ? -0.466 10.012 -4.838 1.00 41.92 57 LEU D N 1
ATOM 1998 C CA . LEU D 1 23 ? -1.863 10.406 -4.624 1.00 41.05 57 LEU D CA 1
ATOM 1999 C C . LEU D 1 23 ? -2.417 9.612 -3.434 1.00 43.22 57 LEU D C 1
ATOM 2000 O O . LEU D 1 23 ? -2.363 8.373 -3.429 1.00 43.66 57 LEU D O 1
ATOM 2005 N N . TYR D 1 24 ? -2.967 10.320 -2.446 1.00 46.41 58 TYR D N 1
ATOM 2006 C CA . TYR D 1 24 ? -3.408 9.694 -1.204 1.00 43.95 58 TYR D CA 1
ATOM 2007 C C . TYR D 1 24 ? -4.822 10.122 -0.840 1.00 45.62 58 TYR D C 1
ATOM 2008 O O . TYR D 1 24 ? -5.261 11.206 -1.245 1.00 47.56 58 TYR D O 1
ATOM 2017 N N . PRO D 1 25 ? -5.567 9.291 -0.089 1.00 49.53 59 PRO D N 1
ATOM 2018 C CA . PRO D 1 25 ? -6.880 9.729 0.403 1.00 52.11 59 PRO D CA 1
ATOM 2019 C C . PRO D 1 25 ? -6.713 10.917 1.336 1.00 49.48 59 PRO D C 1
ATOM 2020 O O . PRO D 1 25 ? -5.706 11.051 2.028 1.00 51.79 59 PRO D O 1
ATOM 2024 N N . ASN D 1 26 ? -7.720 11.763 1.375 1.00 48.70 60 ASN D N 1
ATOM 2025 C CA . ASN D 1 26 ? -7.797 12.762 2.428 1.00 50.79 60 ASN D CA 1
ATOM 2026 C C . ASN D 1 26 ? -8.686 12.204 3.536 1.00 56.15 60 ASN D C 1
ATOM 2027 O O . ASN D 1 26 ? -9.909 12.095 3.338 1.00 52.09 60 ASN D O 1
ATOM 2032 N N . PRO D 1 27 ? -8.147 11.886 4.721 1.00 61.63 61 PRO D N 1
ATOM 2033 C CA . PRO D 1 27 ? -9.008 11.298 5.769 1.00 70.61 61 PRO D CA 1
ATOM 2034 C C . PRO D 1 27 ? -10.147 12.204 6.227 1.00 80.03 61 PRO D C 1
ATOM 2035 O O . PRO D 1 27 ? -11.075 11.718 6.886 1.00 80.88 61 PRO D O 1
ATOM 2039 N N . ASP D 1 28 ? -10.123 13.491 5.871 1.00 81.66 62 ASP D N 1
ATOM 2040 C CA . ASP D 1 28 ? -11.151 14.431 6.310 1.00 85.58 62 ASP D CA 1
ATOM 2041 C C . ASP D 1 28 ? -12.350 14.500 5.369 1.00 75.30 62 ASP D C 1
ATOM 2042 O O . ASP D 1 28 ? -13.449 14.856 5.809 1.00 71.93 62 ASP D O 1
ATOM 2047 N N . SER D 1 29 ? -12.184 14.154 4.091 1.00 72.80 63 SER D N 1
ATOM 2048 C CA . SER D 1 29 ? -13.316 14.223 3.175 1.00 71.43 63 SER D CA 1
ATOM 2049 C C . SER D 1 29 ? -13.079 13.311 1.977 1.00 65.24 63 SER D C 1
ATOM 2050 O O . SER D 1 29 ? -11.947 13.157 1.496 1.00 61.55 63 SER D O 1
ATOM 2053 N N . CYS D 1 30 ? -14.173 12.743 1.476 1.00 59.60 64 CYS D N 1
ATOM 2054 C CA . CYS D 1 30 ? -14.126 11.833 0.340 1.00 63.48 64 CYS D CA 1
ATOM 2055 C C . CYS D 1 30 ? -14.182 12.542 -1.009 1.00 57.64 64 CYS D C 1
ATOM 2056 O O . CYS D 1 30 ? -13.969 11.899 -2.027 1.00 57.39 64 CYS D O 1
ATOM 2059 N N . THR D 1 31 ? -14.511 13.827 -1.034 1.00 62.21 65 THR D N 1
ATOM 2060 C CA . THR D 1 31 ? -14.652 14.608 -2.253 1.00 56.16 65 THR D CA 1
ATOM 2061 C C . THR D 1 31 ? -13.368 15.348 -2.607 1.00 53.20 65 THR D C 1
ATOM 2062 O O . THR D 1 31 ? -13.382 16.212 -3.486 1.00 55.04 65 THR D O 1
ATOM 2066 N N . THR D 1 32 ? -12.267 15.039 -1.925 1.00 54.43 66 THR D N 1
ATOM 2067 C CA . THR D 1 32 ? -10.946 15.569 -2.226 1.00 52.93 66 THR D CA 1
ATOM 2068 C C . THR D 1 32 ? -9.938 14.422 -2.180 1.00 57.02 66 THR D C 1
ATOM 2069 O O . THR D 1 32 ? -10.288 13.273 -1.890 1.00 56.49 66 THR D O 1
ATOM 2073 N N . TYR D 1 33 ? -8.675 14.743 -2.473 1.00 50.09 67 TYR D N 1
ATOM 2074 C CA . TYR D 1 33 ? -7.561 13.816 -2.291 1.00 42.81 67 TYR D CA 1
ATOM 2075 C C . TYR D 1 33 ? -6.323 14.642 -1.966 1.00 47.23 67 TYR D C 1
ATOM 2076 O O . TYR D 1 33 ? -6.349 15.878 -2.019 1.00 42.37 67 TYR D O 1
ATOM 2085 N N . ILE D 1 34 ? -5.244 13.958 -1.591 1.00 42.34 68 ILE D N 1
ATOM 2086 C CA . ILE D 1 34 ? -3.975 14.609 -1.271 1.00 45.60 68 ILE D CA 1
ATOM 2087 C C . ILE D 1 34 ? -2.933 14.233 -2.335 1.00 54.56 68 ILE D C 1
ATOM 2088 O O . ILE D 1 34 ? -2.678 13.040 -2.592 1.00 47.02 68 ILE D O 1
ATOM 2093 N N . GLN D 1 35 ? -2.328 15.249 -2.958 1.00 41.71 69 GLN D N 1
ATOM 2094 C CA . GLN D 1 35 ? -1.237 15.051 -3.904 1.00 38.76 69 GLN D CA 1
ATOM 2095 C C . GLN D 1 35 ? 0.043 15.612 -3.301 1.00 40.92 69 GLN D C 1
ATOM 2096 O O . GLN D 1 35 ? 0.050 16.718 -2.748 1.00 41.37 69 GLN D O 1
ATOM 2102 N N . CYS D 1 36 ? 1.134 14.869 -3.424 1.00 40.87 70 CYS D N 1
ATOM 2103 C CA . CYS D 1 36 ? 2.381 15.282 -2.800 1.00 47.63 70 CYS D CA 1
ATOM 2104 C C . CYS D 1 36 ? 3.166 16.142 -3.768 1.00 50.86 70 CYS D C 1
ATOM 2105 O O . CYS D 1 36 ? 3.303 15.790 -4.940 1.00 40.98 70 CYS D O 1
ATOM 2108 N N . VAL D 1 37 ? 3.637 17.287 -3.282 1.00 47.59 71 VAL D N 1
ATOM 2109 C CA . VAL D 1 37 ? 4.492 18.187 -4.046 1.00 45.85 71 VAL D CA 1
ATOM 2110 C C . VAL D 1 37 ? 5.904 18.092 -3.471 1.00 45.98 71 VAL D C 1
ATOM 2111 O O . VAL D 1 37 ? 6.144 18.546 -2.330 1.00 45.19 71 VAL D O 1
ATOM 2115 N N . PRO D 1 38 ? 6.861 17.528 -4.210 1.00 47.31 72 PRO D N 1
ATOM 2116 C CA . PRO D 1 38 ? 8.215 17.378 -3.673 1.00 52.29 72 PRO D CA 1
ATOM 2117 C C . PRO D 1 38 ? 8.808 18.724 -3.308 1.00 58.70 72 PRO D C 1
ATOM 2118 O O . PRO D 1 38 ? 8.623 19.728 -4.007 1.00 47.82 72 PRO D O 1
ATOM 2122 N N . LEU D 1 39 ? 9.486 18.741 -2.163 1.00 50.23 73 LEU D N 1
ATOM 2123 C CA . LEU D 1 39 ? 10.086 19.952 -1.652 1.00 53.86 73 LEU D CA 1
ATOM 2124 C C . LEU D 1 39 ? 11.593 19.951 -1.792 1.00 56.29 73 LEU D C 1
ATOM 2125 O O . LEU D 1 39 ? 12.191 21.033 -1.854 1.00 60.03 73 LEU D O 1
ATOM 2130 N N . ASP D 1 40 ? 12.206 18.775 -1.861 1.00 56.38 74 ASP D N 1
ATOM 2131 C CA . ASP D 1 40 ? 13.647 18.644 -1.995 1.00 72.45 74 ASP D CA 1
ATOM 2132 C C . ASP D 1 40 ? 13.935 17.319 -2.692 1.00 77.57 74 ASP D C 1
ATOM 2133 O O . ASP D 1 40 ? 13.050 16.727 -3.319 1.00 77.71 74 ASP D O 1
ATOM 2138 N N . GLU D 1 41 ? 15.168 16.837 -2.553 1.00 79.79 75 GLU D N 1
ATOM 2139 C CA . GLU D 1 41 ? 15.641 15.670 -3.278 1.00 84.11 75 GLU D CA 1
ATOM 2140 C C . GLU D 1 41 ? 15.791 14.428 -2.406 1.00 90.41 75 GLU D C 1
ATOM 2141 O O . GLU D 1 41 ? 16.187 13.379 -2.919 1.00 89.22 75 GLU D O 1
ATOM 2147 N N . VAL D 1 42 ? 15.484 14.503 -1.114 1.00 96.91 76 VAL D N 1
ATOM 2148 C CA . VAL D 1 42 ? 15.578 13.353 -0.217 1.00 104.45 76 VAL D CA 1
ATOM 2149 C C . VAL D 1 42 ? 14.184 12.822 0.143 1.00 98.94 76 VAL D C 1
ATOM 2150 O O . VAL D 1 42 ? 14.035 11.987 1.046 1.00 102.99 76 VAL D O 1
ATOM 2154 N N . GLY D 1 43 ? 13.159 13.231 -0.605 1.00 87.51 77 GLY D N 1
ATOM 2155 C CA . GLY D 1 43 ? 11.841 12.642 -0.489 1.00 77.09 77 GLY D CA 1
ATOM 2156 C C . GLY D 1 43 ? 10.837 13.441 0.309 1.00 71.52 77 GLY D C 1
ATOM 2157 O O . GLY D 1 43 ? 9.688 12.997 0.447 1.00 67.42 77 GLY D O 1
ATOM 2158 N N . ASN D 1 44 ? 11.224 14.591 0.851 1.00 67.81 78 ASN D N 1
ATOM 2159 C CA . ASN D 1 44 ? 10.251 15.395 1.572 1.00 67.17 78 ASN D CA 1
ATOM 2160 C C . ASN D 1 44 ? 9.296 16.026 0.582 1.00 62.09 78 ASN D C 1
ATOM 2161 O O . ASN D 1 44 ? 9.688 16.443 -0.504 1.00 56.95 78 ASN D O 1
ATOM 2166 N N . ALA D 1 45 ? 8.029 16.065 0.958 1.00 61.96 79 ALA D N 1
ATOM 2167 C CA . ALA D 1 45 ? 7.003 16.616 0.105 1.00 55.16 79 ALA D CA 1
ATOM 2168 C C . ALA D 1 45 ? 5.963 17.291 0.980 1.00 57.83 79 ALA D C 1
ATOM 2169 O O . ALA D 1 45 ? 5.887 17.079 2.198 1.00 50.10 79 ALA D O 1
ATOM 2171 N N . LYS D 1 46 ? 5.173 18.103 0.340 1.00 54.73 80 LYS D N 1
ATOM 2172 C CA . LYS D 1 46 ? 4.102 18.839 0.944 1.00 60.02 80 LYS D CA 1
ATOM 2173 C C . LYS D 1 46 ? 2.785 18.279 0.421 1.00 57.73 80 LYS D C 1
ATOM 2174 O O . LYS D 1 46 ? 2.601 18.171 -0.801 1.00 52.00 80 LYS D O 1
ATOM 2180 N N . PRO D 1 47 ? 1.860 17.902 1.304 1.00 52.32 81 PRO D N 1
ATOM 2181 C CA . PRO D 1 47 ? 0.559 17.390 0.858 1.00 46.67 81 PRO D CA 1
ATOM 2182 C C . PRO D 1 47 ? -0.335 18.565 0.497 1.00 46.41 81 PRO D C 1
ATOM 2183 O O . PRO D 1 47 ? -0.494 19.496 1.288 1.00 52.48 81 PRO D O 1
ATOM 2187 N N . VAL D 1 48 ? -0.877 18.558 -0.720 1.00 47.51 82 VAL D N 1
ATOM 2188 C CA . VAL D 1 48 ? -1.862 19.559 -1.112 1.00 49.73 82 VAL D CA 1
ATOM 2189 C C . VAL D 1 48 ? -3.193 18.851 -1.282 1.00 48.02 82 VAL D C 1
ATOM 2190 O O . VAL D 1 48 ? -3.264 17.763 -1.873 1.00 49.31 82 VAL D O 1
ATOM 2194 N N . VAL D 1 49 ? -4.248 19.447 -0.740 1.00 46.71 83 VAL D N 1
ATOM 2195 C CA . VAL D 1 49 ? -5.579 18.884 -0.940 1.00 56.69 83 VAL D CA 1
ATOM 2196 C C . VAL D 1 49 ? -6.078 19.280 -2.329 1.00 53.62 83 VAL D C 1
ATOM 2197 O O . VAL D 1 49 ? -6.121 20.463 -2.671 1.00 53.75 83 VAL D O 1
ATOM 2201 N N . LYS D 1 50 ? -6.457 18.279 -3.138 1.00 43.42 84 LYS D N 1
ATOM 2202 C CA . LYS D 1 50 ? -6.984 18.622 -4.439 1.00 41.39 84 LYS D CA 1
ATOM 2203 C C . LYS D 1 50 ? -8.447 18.201 -4.553 1.00 47.15 84 LYS D C 1
ATOM 2204 O O . LYS D 1 50 ? -8.867 17.241 -3.903 1.00 44.82 84 LYS D O 1
ATOM 2210 N N . PRO D 1 51 ? -9.262 18.910 -5.334 1.00 51.40 85 PRO D N 1
ATOM 2211 C CA . PRO D 1 51 ? -10.700 18.627 -5.361 1.00 47.54 85 PRO D CA 1
ATOM 2212 C C . PRO D 1 51 ? -11.125 17.621 -6.418 1.00 45.92 85 PRO D C 1
ATOM 2213 O O . PRO D 1 51 ? -10.560 17.530 -7.508 1.00 40.86 85 PRO D O 1
ATOM 2217 N N . CYS D 1 52 ? -12.134 16.847 -6.068 1.00 44.16 86 CYS D N 1
ATOM 2218 C CA . CYS D 1 52 ? -12.768 16.014 -7.079 1.00 44.19 86 CYS D CA 1
ATOM 2219 C C . CYS D 1 52 ? -13.873 16.793 -7.790 1.00 44.76 86 CYS D C 1
ATOM 2220 O O . CYS D 1 52 ? -14.465 17.702 -7.202 1.00 50.82 86 CYS D O 1
ATOM 2223 N N . PRO D 1 53 ? -14.197 16.478 -9.048 1.00 45.86 87 PRO D N 1
ATOM 2224 C CA . PRO D 1 53 ? -15.375 17.099 -9.675 1.00 48.84 87 PRO D CA 1
ATOM 2225 C C . PRO D 1 53 ? -16.640 16.804 -8.883 1.00 56.88 87 PRO D C 1
ATOM 2226 O O . PRO D 1 53 ? -16.742 15.777 -8.204 1.00 54.54 87 PRO D O 1
ATOM 2230 N N . LYS D 1 54 ? -17.617 17.708 -8.991 1.00 64.70 88 LYS D N 1
ATOM 2231 C CA . LYS D 1 54 ? -18.856 17.574 -8.229 1.00 70.93 88 LYS D CA 1
ATOM 2232 C C . LYS D 1 54 ? -19.572 16.274 -8.561 1.00 67.72 88 LYS D C 1
ATOM 2233 O 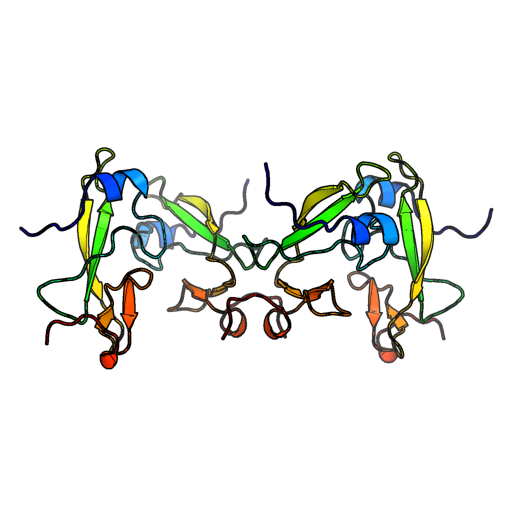O . LYS D 1 54 ? -19.780 15.951 -9.735 1.00 68.61 88 LYS D O 1
ATOM 2239 N N . GLY D 1 55 ? -19.968 15.540 -7.509 1.00 59.43 89 GLY D N 1
ATOM 2240 C CA . GLY D 1 55 ? -20.640 14.264 -7.642 1.00 64.30 89 GLY D CA 1
ATOM 2241 C C . GLY D 1 55 ? -19.736 13.041 -7.635 1.00 65.35 89 GLY D C 1
ATOM 2242 O O . GLY D 1 55 ? -20.244 11.910 -7.709 1.00 75.94 89 GLY D O 1
ATOM 2243 N N . LEU D 1 56 ? -18.423 13.225 -7.537 1.00 56.94 90 LEU D N 1
ATOM 2244 C CA . LEU D 1 56 ? -17.459 12.138 -7.570 1.00 53.20 90 LEU D CA 1
ATOM 2245 C C . LEU D 1 56 ? -16.674 12.108 -6.266 1.00 50.58 90 LEU D C 1
ATOM 2246 O O . LEU D 1 56 ? -16.548 13.121 -5.578 1.00 55.89 90 LEU D O 1
ATOM 2251 N N . GLN D 1 57 ? -16.158 10.930 -5.929 1.00 50.07 91 GLN D N 1
ATOM 2252 C CA . GLN D 1 57 ? -15.415 10.701 -4.697 1.00 51.75 91 GLN D CA 1
ATOM 2253 C C . GLN D 1 57 ? -14.166 9.884 -4.984 1.00 47.98 91 GLN D C 1
ATOM 2254 O O . GLN D 1 57 ? -14.068 9.192 -5.999 1.00 46.82 91 GLN D O 1
ATOM 2260 N N . TRP D 1 58 ? -13.219 9.966 -4.053 1.00 46.80 92 TRP D N 1
ATOM 2261 C CA . TRP D 1 58 ? -11.897 9.396 -4.259 1.00 47.29 92 TRP D CA 1
ATOM 2262 C C . TRP D 1 58 ? -11.974 7.873 -4.303 1.00 51.45 92 TRP D C 1
ATOM 2263 O O . TRP D 1 58 ? -12.683 7.250 -3.509 1.00 48.03 92 TRP D O 1
ATOM 2274 N N . ASN D 1 59 ? -11.246 7.271 -5.244 1.00 44.73 93 ASN D N 1
ATOM 2275 C CA . ASN D 1 59 ? -11.149 5.815 -5.376 1.00 52.29 93 ASN D CA 1
ATOM 2276 C C . ASN D 1 59 ? -9.672 5.481 -5.188 1.00 51.28 93 ASN D C 1
ATOM 2277 O O . ASN D 1 59 ? -8.861 5.701 -6.095 1.00 43.90 93 ASN D O 1
ATOM 2282 N N . ASP D 1 60 ? -9.320 4.943 -4.021 1.00 52.65 94 ASP D N 1
ATOM 2283 C CA . ASP D 1 60 ? -7.943 4.653 -3.652 1.00 45.61 94 ASP D CA 1
ATOM 2284 C C . ASP D 1 60 ? -7.524 3.261 -4.087 1.00 46.97 94 ASP D C 1
ATOM 2285 O O . ASP D 1 60 ? -6.414 2.828 -3.757 1.00 47.40 94 ASP D O 1
ATOM 2290 N N . ASN D 1 61 ? -8.385 2.550 -4.819 1.00 48.18 95 ASN D N 1
ATOM 2291 C CA . ASN D 1 61 ? -8.085 1.182 -5.233 1.00 50.25 95 ASN D CA 1
ATOM 2292 C C . ASN D 1 61 ? -6.838 1.133 -6.120 1.00 50.84 95 ASN D C 1
ATOM 2293 O O . ASN D 1 61 ? -6.443 2.118 -6.758 1.00 54.65 95 ASN D O 1
ATOM 2298 N N . VAL D 1 62 ? -6.220 -0.039 -6.148 1.00 54.97 96 VAL D N 1
ATOM 2299 C CA . VAL D 1 62 ? -5.041 -0.253 -6.973 1.00 64.00 96 VAL D CA 1
ATOM 2300 C C . VAL D 1 62 ? -5.393 -0.086 -8.446 1.00 62.74 96 VAL D C 1
ATOM 2301 O O . VAL D 1 62 ? -6.389 -0.637 -8.933 1.00 60.71 96 VAL D O 1
ATOM 2305 N N . GLY D 1 63 ? -4.562 0.666 -9.168 1.00 66.56 97 GLY D N 1
ATOM 2306 C CA . GLY D 1 63 ? -4.817 0.981 -10.565 1.00 59.95 97 GLY D CA 1
ATOM 2307 C C . GLY D 1 63 ? -5.878 2.036 -10.799 1.00 59.85 97 GLY D C 1
ATOM 2308 O O . GLY D 1 63 ? -6.211 2.310 -11.966 1.00 51.39 97 GLY D O 1
ATOM 2309 N N . LYS D 1 64 ? -6.438 2.624 -9.726 1.00 48.71 98 LYS D N 1
ATOM 2310 C CA . LYS D 1 64 ? -7.447 3.655 -9.878 1.00 46.99 98 LYS D CA 1
ATOM 2311 C C . LYS D 1 64 ? -6.799 4.966 -9.483 1.00 51.73 98 LYS D C 1
ATOM 2312 O O . LYS D 1 64 ? -6.218 5.655 -10.350 1.00 49.83 98 LYS D O 1
ATOM 2318 N N . LYS D 1 65 ? -6.859 5.363 -8.213 1.00 51.17 99 LYS D N 1
ATOM 2319 C CA . LYS D 1 65 ? -6.266 6.598 -7.734 1.00 47.86 99 LYS D CA 1
ATOM 2320 C C . LYS D 1 65 ? -6.806 7.779 -8.539 1.00 45.07 99 LYS D C 1
ATOM 2321 O O . LYS D 1 65 ? -6.066 8.564 -9.126 1.00 42.54 99 LYS D O 1
ATOM 2327 N N . TRP D 1 66 ? -8.132 7.865 -8.579 1.00 41.19 100 TRP D N 1
ATOM 2328 C CA . TRP D 1 66 ? -8.809 8.930 -9.308 1.00 44.59 100 TRP D CA 1
ATOM 2329 C C . TRP D 1 66 ? -10.175 9.167 -8.683 1.00 48.36 100 TRP D C 1
ATOM 2330 O O . TRP D 1 66 ? -10.652 8.377 -7.853 1.00 48.38 100 TRP D O 1
ATOM 2341 N N . CYS D 1 67 ? -10.807 10.265 -9.100 1.00 44.89 101 CYS D N 1
ATOM 2342 C CA . CYS D 1 67 ? -12.165 10.581 -8.677 1.00 48.26 101 CYS D CA 1
ATOM 2343 C C . CYS D 1 67 ? -13.160 9.745 -9.475 1.00 49.70 101 CYS D C 1
ATOM 2344 O O . CYS D 1 67 ? -13.050 9.638 -10.700 1.00 48.76 101 CYS D O 1
ATOM 2347 N N . ASP D 1 68 ? -14.112 9.116 -8.772 1.00 45.62 102 ASP D N 1
ATOM 2348 C CA . ASP D 1 68 ? -14.967 8.097 -9.367 1.00 47.87 102 ASP D CA 1
ATOM 2349 C C . ASP D 1 68 ? -16.385 8.284 -8.848 1.00 55.33 102 ASP D C 1
ATOM 2350 O O . ASP D 1 68 ? -16.617 8.979 -7.855 1.00 50.79 102 ASP D O 1
ATOM 2355 N N . TYR D 1 69 ? -17.343 7.684 -9.543 1.00 54.78 103 TYR D N 1
ATOM 2356 C CA . TYR D 1 69 ? -18.696 7.668 -9.044 1.00 58.87 103 TYR D CA 1
ATOM 2357 C C . TYR D 1 69 ? -18.679 7.143 -7.608 1.00 63.46 103 TYR D C 1
ATOM 2358 O O . TYR D 1 69 ? -17.883 6.245 -7.279 1.00 63.52 103 TYR D O 1
ATOM 2367 N N . PRO D 1 70 ? -19.502 7.709 -6.733 1.00 61.50 104 PRO D N 1
ATOM 2368 C CA . PRO D 1 70 ? -19.500 7.251 -5.324 1.00 65.82 104 PRO D CA 1
ATOM 2369 C C . PRO D 1 70 ? -19.633 5.744 -5.149 1.00 68.99 104 PRO D C 1
ATOM 2370 O O . PRO D 1 70 ? -18.943 5.174 -4.298 1.00 68.00 104 PRO D O 1
ATOM 2374 N N . ASN D 1 71 ? -20.467 5.081 -5.966 1.00 73.94 105 ASN D N 1
ATOM 2375 C CA . ASN D 1 71 ? -20.663 3.641 -5.794 1.00 75.82 105 ASN D CA 1
ATOM 2376 C C . ASN D 1 71 ? -19.387 2.841 -6.021 1.00 68.88 105 ASN D C 1
ATOM 2377 O O . ASN D 1 71 ? -19.333 1.682 -5.625 1.00 68.72 105 ASN D O 1
ATOM 2382 N N . LEU D 1 72 ? -18.365 3.420 -6.651 1.00 69.30 106 LEU D N 1
ATOM 2383 C CA . LEU D 1 72 ? -17.077 2.753 -6.822 1.00 73.95 106 LEU D CA 1
ATOM 2384 C C . LEU D 1 72 ? -15.969 3.340 -5.959 1.00 71.93 106 LEU D C 1
ATOM 2385 O O . LEU D 1 72 ? -14.842 2.830 -5.988 1.00 68.77 106 LEU D O 1
ATOM 2390 N N . SER D 1 73 ? -16.252 4.395 -5.203 1.00 69.59 107 SER D N 1
ATOM 2391 C CA . SER D 1 73 ? -15.227 5.025 -4.398 1.00 68.23 107 SER D CA 1
ATOM 2392 C C . SER D 1 73 ? -14.861 4.134 -3.213 1.00 70.52 107 SER D C 1
ATOM 2393 O O . SER D 1 73 ? -15.509 3.119 -2.926 1.00 66.42 107 SER D O 1
ATOM 2396 N N . THR D 1 74 ? -13.787 4.527 -2.527 1.00 74.73 108 THR D N 1
ATOM 2397 C CA . THR D 1 74 ? -13.357 3.906 -1.281 1.00 69.72 108 THR D CA 1
ATOM 2398 C C . THR D 1 74 ? -13.696 4.777 -0.075 1.00 66.32 108 THR D C 1
ATOM 2399 O O . THR D 1 74 ? -12.944 4.817 0.903 1.00 73.43 108 THR D O 1
ATOM 2403 N N . CYS D 1 75 ? -14.813 5.484 -0.136 1.00 63.17 109 CYS D N 1
ATOM 2404 C CA . CYS D 1 75 ? -15.197 6.374 0.948 1.00 67.93 109 CYS D CA 1
ATOM 2405 C C . CYS D 1 75 ? -15.651 5.549 2.147 1.00 69.21 109 CYS D C 1
ATOM 2406 O O . CYS D 1 75 ? -16.497 4.664 1.992 1.00 66.27 109 CYS D O 1
ATOM 2409 N N . PRO D 1 76 ? -15.114 5.802 3.343 1.00 75.40 110 PRO D N 1
ATOM 2410 C CA . PRO D 1 76 ? -15.511 4.996 4.521 1.00 85.06 110 PRO D CA 1
ATOM 2411 C C . 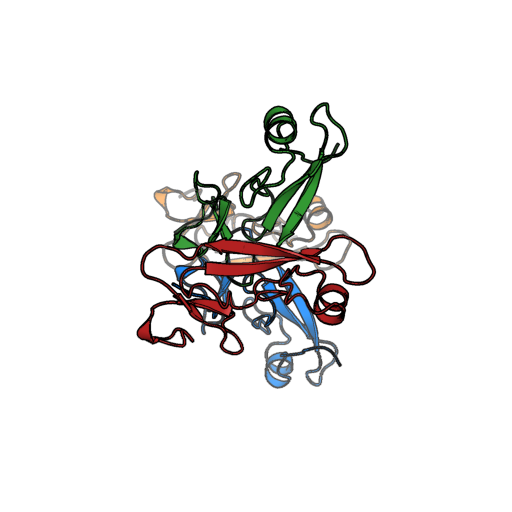PRO D 1 76 ? -16.989 5.103 4.896 1.00 91.45 110 PRO D C 1
ATOM 2412 O O . PRO D 1 76 ? -17.482 4.241 5.635 1.00 100.92 110 PRO D O 1
ATOM 2416 N N . VAL D 1 77 ? -17.705 6.129 4.439 1.00 89.65 111 VAL D N 1
ATOM 2417 C CA . VAL D 1 77 ? -19.143 6.214 4.688 1.00 96.82 111 VAL D CA 1
ATOM 2418 C C . VAL D 1 77 ? -19.925 5.813 3.437 1.00 96.34 111 VAL D C 1
ATOM 2419 O O . VAL D 1 77 ? -19.902 6.500 2.415 1.00 92.75 111 VAL D O 1
#

Nearest PDB structures (foldseek):
  6bn0-assembly1_A  TM=9.932E-01  e=1.764E-15  Fulvia fulva
  4z4a-assembly1_A  TM=9.121E-01  e=3.184E-08  Pseudocercospora fuligena
  6bn0-assembly1_A  TM=1.013E+00  e=1.074E-16  Fulvia fulva
  4z4a-assembly1_A  TM=9.115E-01  e=1.195E-07  Pseudocercospora fuligena
  2ya3-assembly1_B  TM=2.718E-01  e=8.592E+00  Homo sapiens

Foldseek 3Di:
DDDDPQDQVQCLPVVLPDPQGQWADDVVDFQWIWHWHDDDNRRDTDTDIGGHPPQWGAAPDPPDNHTHHVVRHPPPDDD/DPDFPQFQVQCQVPVLPDPQGQWAADVVDFQWIWHWHDPDNRRDTGTDIGGHPPQWGAAPDDPDRHTHHPVRHPDPD/DDDDPQDQVQCQPVVLPDPQGQWADDPVDFQWIWHWHDDDNRRDTDIDIGGHPPQWGAANDVVDRHTHHPVRHPDPDDD/DDDPQDQVLCQVPVLPDPQGQWADDLVDFQWIWHWHDDDNRRDTDTDIGGHPPQWGAAPDPPDRHTHHVVRHPDPD

Organism: Passalora fulva (NCBI:txid5499)

GO terms:
  GO:0008061 chitin binding (F, IDA)
  GO:0080185 effector-mediated activation of plant hypersensitive response by symbiont (P, EXP)
  GO:0140404 effector-mediated perturbation of host innate immune response by symbiont (P, EXP)
  GO:0140320 PAMP receptor decoy activity (F, EXP)
  GO:0140404 effector-mediated perturbation of host innate immune response by symbiont (P, TAS)
  GO:0140403 effector-mediated suppression of host innate immune response (P, IMP)

Solvent-accessible surface area: 20208 Å² total; per-residue (Å²): 231,95,132,70,25,13,131,79,110,55,4,65,98,36,121,20,157,27,107,82,33,1,21,30,57,16,63,119,31,9,34,25,34,7,53,3,70,53,118,65,162,105,2,83,10,109,34,45,90,59,99,16,65,80,7,32,2,10,2,38,76,142,47,82,51,118,28,18,84,19,106,95,9,58,8,101,46,79,127,223,123,133,71,16,12,136,72,114,59,5,84,96,33,131,18,133,24,113,83,34,2,24,39,57,22,88,139,36,30,72,26,34,7,51,2,63,54,117,61,171,105,3,80,11,106,46,47,86,46,99,13,82,211,59,44,35,10,3,42,72,138,42,75,55,117,28,19,142,71,134,94,21,56,27,135,166,228,99,131,76,26,13,135,78,115,54,2,62,98,34,113,21,163,26,106,77,34,1,20,30,58,15,66,120,29,8,36,24,36,6,58,4,68,54,114,56,141,106,3,88,9,116,32,46,90,55,100,15,67,81,7,31,2,10,2,36,77,143,47,81,53,117,28,16,83,15,106,97,10,57,8,102,47,80,127,187,134,70,18,10,134,69,124,55,6,74,108,36,133,19,141,27,114,80,34,2,27,42,55,20,95,132,42,27,76,26,33,7,53,3,61,54,112,70,143,123,1,84,8,105,41,41,90,50,101,16,83,213,61,41,37,10,3,38,75,138,43,75,51,117,29,21,146,67,154,94,22,57,26,132,163

Secondary structure (DSSP, 8-state):
-------HHHHHHHTT-STTTTEEE-TT-SSEEEEEEE-STTS-EEEEEEEPPTT-EEE-STTT-EEE-GGGS--S---/-------HHHHHHHTT-STTTTEEEETTEEEEEEEEEESSSSS-EEEEEEEPPTT-EEE-STTT-EEE-GGGS----/-------HHHHHHHTT-STTTTEEE-TT-TTEEEEEEE-SSSS-EEEEEEEPPTT-EEE-STTT-EEE-GGGS--S---/------HHHHHHHTT-STTTTEEE-TT-TTEEEEEEE-SSSS-EEEEEEEPPTT-EEE-STTT-EEE-GGGS----

B-factor: mean 44.45, std 16.79, range [17.77, 120.19]

InterPro domains:
  IPR002557 Chitin binding domain [PF01607] (50-109)
  IPR002557 Chitin binding domain [PS50940] (47-111)
  IPR002557 Chitin binding domain [SM00494] (48-111)
  IPR036508 Chitin binding domain superfamily [SSF57625] (43-114)

Radius of gyration: 25.49 Å; Cα contacts (8 Å, |Δi|>4): 664; chains: 4; bounding box: 44×58×82 Å